Protein AF-A0A6A6LH40-F1 (afdb_monomer)

pLDDT: mean 76.64, std 19.54, range [28.3, 97.25]

Secondary structure (DSSP, 8-state):
--GGGS----HHHHHHHHHHHHHHS-------------------------PPPHHHHHHHHHHHHHH-GGGHHHHHHHHHHHHHGGGGTTHHHHHHHHHHHHHHHHTS--THHHHHHHHHHHHHHHHHHH-HHHHHHHHHTTHHHHHHHHHHHHHHHHTT-SS----HHHHHHHHHHHHHHPPPHHHHHHHHHHHHHHTT----------HHHHHHHHHHHS-GGGGS-HHHHHHHHHHHHHHHHTT--HHHHHHHHHHHHHHTTSHHHHHHHHHTTHHHHHHT--GGG--TTHHHHHHHHHHHHH--HHHHHHHHHHHHHHHHHHHHHHHHHHHHHTTS--

Foldseek 3Di:
DCPVVPDDPPVVVVVVVVVVVPVVVDDDDDDDDDDDDDDDDPPPPPCPVPPPPVVVLLVVLLVVLLVDVVCLVVSLVVLVVCCPPPVRPCLLVNLLSLVVVLVVLLVDDDPSSLSSLLSSLQSLLSSLQPDVVSLVSNVVSPLLVSLLVSLVVVLVVCVPDPDPDDRSSLLSSLSNVLSSQDQDPVVVVVVVVVVVVVVVVPDDDDDPPDVVVVVVVCVSVPGSLNSDDPVSLLSLLLSLLSVLQVQHAQSSLVSSLSSLLSSLLPVVSLVSNVVSVVLVSLVPHDPRNHDPCSVVSNVSSVCSNVDDPVVVVVVVVVVVVVVVVVVVVVVVVVVVVVVPDD

Nearest PDB structures (foldseek):
  7mwf-assembly1_A  TM=7.515E-01  e=6.504E-07  Homo sapiens
  7mop-assembly1_A  TM=7.354E-01  e=8.327E-06  Homo sapiens
  9cpc-assembly1_1A  TM=3.675E-01  e=2.990E-02  Sus scrofa
  7rro-assembly1_H9  TM=2.815E-01  e=8.748E-02  Bos taurus

InterPro domains:
  IPR003903 Ubiquitin interacting motif [PS50330] (12-31)

Solvent-accessible surface area (backbone atoms only — not comparable to full-atom values): 19748 Å² total; per-residue (Å²): 137,66,76,78,78,75,55,76,82,68,66,62,58,59,53,50,52,53,48,52,50,52,67,72,64,65,82,88,84,87,89,78,95,76,87,81,86,90,82,84,80,80,74,80,64,81,73,76,71,73,72,71,58,66,70,58,52,53,54,46,46,54,54,46,44,70,75,37,69,84,42,34,60,67,44,34,55,52,50,51,50,47,31,57,39,81,92,26,72,41,34,63,57,54,51,50,50,56,50,49,57,50,53,62,46,71,75,49,96,49,78,74,40,47,60,44,45,22,38,50,27,42,30,51,24,53,50,27,65,76,31,68,68,54,24,58,50,38,54,75,72,38,48,64,58,56,50,46,53,54,50,50,57,50,55,68,58,53,80,79,49,98,72,88,72,80,59,66,26,58,35,27,42,37,39,27,54,32,35,47,41,58,71,66,66,65,60,56,50,51,53,54,50,49,57,64,50,54,74,75,57,86,74,85,83,78,92,76,80,53,65,71,57,50,51,53,48,49,62,73,62,53,51,55,64,72,76,50,59,67,66,60,54,46,50,48,43,52,55,39,30,51,44,46,67,66,58,42,51,23,75,42,36,48,27,41,49,52,33,46,42,62,54,20,68,45,49,79,43,13,49,52,32,49,76,63,44,30,62,66,32,60,77,64,57,54,77,71,32,54,49,92,65,44,68,62,49,52,52,47,38,52,46,31,55,68,52,48,66,67,61,51,51,52,52,52,53,49,52,52,52,50,50,52,53,56,52,54,54,53,56,56,53,62,64,54,66,73,73,70,82,125

Mean predicted aligned error: 15.37 Å

Sequence (342 aa):
MEWLFSHPEETQEDDELARALAMSLGNSESDIKEEDANANGQQLEEEIAQLPPVDELLSTCIKLLQVKEPLAFPVHDLLLLICTQSDGQYRSSVISFILDQVKDRNLTSDGRNSTMLSALFHVFALILHEDELAREIALKNGLVKIVSDLLSRWDSALVDKEKRQVPKWVTTAFLAVDRLLQVDQKLNSEIVERLKRDDLSSQQTSINIDEDKQNRLQSALRSPTEQIEAEEQKRLIQIACHCIKNQLPSETMHAVLQLCSSLTRKHSIAVCFLEAEGVSSLLNLPTSSLFPGFDNIAATIIRHVLEDPQTLQQAMESEIKHSLVAAANRHSMEGSLHAISF

Radius of gyration: 30.62 Å; Cα contacts (8 Å, |Δi|>4): 246; chains: 1; bounding box: 72×80×94 Å

Structure (mmCIF, N/CA/C/O backbone):
data_AF-A0A6A6LH40-F1
#
_entry.id   AF-A0A6A6LH40-F1
#
loop_
_atom_site.group_PDB
_atom_site.id
_atom_site.type_symbol
_atom_site.label_atom_id
_atom_site.label_alt_id
_atom_site.label_comp_id
_atom_site.label_asym_id
_atom_site.label_entity_id
_atom_site.label_seq_id
_atom_site.pdbx_PDB_ins_code
_atom_site.Cartn_x
_atom_site.Cartn_y
_atom_site.Cartn_z
_atom_site.occupancy
_atom_site.B_iso_or_equiv
_atom_site.auth_seq_id
_atom_site.auth_comp_id
_atom_site.auth_asym_id
_atom_site.auth_atom_id
_atom_site.pdbx_PDB_model_num
ATOM 1 N N . MET A 1 1 ? -8.801 57.539 1.715 1.00 50.66 1 MET A N 1
ATOM 2 C CA . MET A 1 1 ? -8.086 58.038 2.912 1.00 50.66 1 MET A CA 1
ATOM 3 C C . MET A 1 1 ? -9.033 58.607 3.981 1.00 50.66 1 MET A C 1
ATOM 5 O O . MET A 1 1 ? -8.548 59.208 4.922 1.00 50.66 1 MET A O 1
ATOM 9 N N . GLU A 1 2 ? -10.353 58.385 3.904 1.00 47.78 2 GLU A N 1
ATOM 10 C CA . GLU A 1 2 ? -11.327 58.973 4.854 1.00 47.78 2 GLU A CA 1
ATOM 11 C C . GLU A 1 2 ? -11.905 57.963 5.867 1.00 47.78 2 GLU A C 1
ATOM 13 O O . GLU A 1 2 ? -12.512 58.356 6.858 1.00 47.78 2 GLU A O 1
ATOM 18 N N . TRP A 1 3 ? -11.672 56.657 5.679 1.00 58.44 3 TRP A N 1
ATOM 19 C CA . TRP A 1 3 ? -12.177 55.622 6.596 1.00 58.44 3 TRP A CA 1
ATOM 20 C C . TRP A 1 3 ? -11.450 55.620 7.954 1.00 58.44 3 TRP A C 1
ATOM 22 O O . TRP A 1 3 ? -12.066 55.380 8.987 1.00 58.44 3 TRP A O 1
ATOM 32 N N . LEU A 1 4 ? -10.162 55.989 7.958 1.00 47.28 4 LEU A N 1
ATOM 33 C CA . LEU A 1 4 ? -9.306 56.026 9.152 1.00 47.28 4 LEU A CA 1
ATOM 34 C C . LEU A 1 4 ? -9.594 57.208 10.098 1.00 47.28 4 LEU A C 1
ATOM 36 O O . LEU A 1 4 ? -9.094 57.223 11.213 1.00 47.28 4 LEU A O 1
ATOM 40 N N . PHE A 1 5 ? -10.370 58.206 9.659 1.00 50.28 5 PHE A N 1
ATOM 41 C CA . PHE A 1 5 ? -10.706 59.393 10.461 1.00 50.28 5 PHE A CA 1
ATOM 42 C C . PHE A 1 5 ? -12.111 59.333 11.077 1.00 50.28 5 PHE A C 1
ATOM 44 O O . PHE A 1 5 ? -12.495 60.246 11.802 1.00 50.28 5 PHE A O 1
ATOM 51 N N . SER A 1 6 ? -12.879 58.277 10.785 1.00 52.22 6 SER A N 1
ATOM 52 C CA . SER A 1 6 ? -14.276 58.139 11.227 1.00 52.22 6 SER A CA 1
ATOM 53 C C . SER A 1 6 ? -14.462 57.161 12.394 1.00 52.22 6 SER A C 1
ATOM 55 O O . SER A 1 6 ? -15.560 57.080 12.930 1.00 52.22 6 SER A O 1
ATOM 57 N N . HIS A 1 7 ? -13.409 56.439 12.789 1.00 49.09 7 HIS A N 1
ATOM 58 C CA . HIS A 1 7 ? -13.411 55.500 13.913 1.00 49.09 7 HIS A CA 1
ATOM 59 C C . HIS A 1 7 ? -12.192 55.810 14.793 1.00 49.09 7 HIS A C 1
ATOM 61 O O . HIS A 1 7 ? -11.114 55.278 14.525 1.00 49.09 7 HIS A O 1
ATOM 67 N N . PRO A 1 8 ? -12.289 56.724 15.777 1.00 52.47 8 PRO A N 1
ATOM 68 C CA . PRO A 1 8 ? -11.306 56.729 16.854 1.00 52.47 8 PRO A CA 1
ATOM 69 C C . PRO A 1 8 ? -11.323 55.329 17.483 1.00 52.47 8 PRO A C 1
ATOM 71 O O . PRO A 1 8 ? -12.407 54.826 17.764 1.00 52.47 8 PRO A O 1
ATOM 74 N N . GLU A 1 9 ? -10.156 54.692 17.623 1.00 51.72 9 GLU A N 1
ATOM 75 C CA . GLU A 1 9 ? -10.005 53.412 18.329 1.00 51.72 9 GLU A CA 1
ATOM 76 C C . GLU A 1 9 ? -10.819 53.460 19.627 1.00 51.72 9 GLU A C 1
ATOM 78 O O . GLU A 1 9 ? -10.553 54.280 20.509 1.00 51.72 9 GLU A O 1
ATOM 83 N N . GLU A 1 10 ? -11.864 52.635 19.706 1.00 53.38 10 GLU A N 1
ATOM 84 C CA . GLU A 1 10 ? -12.708 52.506 20.886 1.00 53.38 10 GLU A CA 1
ATOM 85 C C . GLU A 1 10 ? -11.892 51.815 21.984 1.00 53.38 10 GLU A C 1
ATOM 87 O O . GLU A 1 10 ? -11.965 50.610 22.190 1.00 53.38 10 GLU A O 1
ATOM 92 N N . THR A 1 11 ? -11.132 52.604 22.746 1.00 54.28 11 THR A N 1
ATOM 93 C CA . THR A 1 11 ? -10.396 52.178 23.954 1.00 54.28 11 THR A CA 1
ATOM 94 C C . THR A 1 11 ? -11.298 51.577 25.041 1.00 54.28 11 THR A C 1
ATOM 96 O O . THR A 1 11 ? -10.820 51.121 26.074 1.00 54.28 11 THR A O 1
ATOM 99 N N . GLN A 1 12 ? -12.616 51.615 24.841 1.00 55.75 12 GLN A N 1
ATOM 100 C CA . GLN A 1 12 ? -13.619 51.114 25.767 1.00 55.75 12 GLN A CA 1
ATOM 101 C C . GLN A 1 12 ? -13.731 49.580 25.739 1.00 55.75 12 GLN A C 1
ATOM 103 O O . GLN A 1 12 ? -14.021 48.990 26.778 1.00 55.75 12 GLN A O 1
ATOM 108 N N . GLU A 1 13 ? -13.448 48.933 24.600 1.00 59.69 13 GLU A N 1
ATOM 109 C CA . GLU A 1 13 ? -13.498 47.466 24.486 1.00 59.69 13 GLU A CA 1
ATOM 110 C C . GLU A 1 13 ? -12.331 46.799 25.231 1.00 59.69 13 GLU A C 1
ATOM 112 O O . GLU A 1 13 ? -12.528 45.817 25.948 1.00 59.69 13 GLU A O 1
ATOM 117 N N . ASP A 1 14 ? -11.132 47.382 25.151 1.00 61.44 14 ASP A N 1
ATOM 118 C CA . ASP A 1 14 ? -9.945 46.884 25.857 1.00 61.44 14 ASP A CA 1
ATOM 119 C C . ASP A 1 14 ? -10.070 47.040 27.381 1.00 61.44 14 ASP A C 1
ATOM 121 O O . ASP A 1 14 ? -9.650 46.161 28.137 1.00 61.44 14 ASP A O 1
ATOM 125 N N . ASP A 1 15 ? -10.710 48.116 27.846 1.00 68.94 15 ASP A N 1
ATOM 126 C CA . ASP A 1 15 ? -10.999 48.332 29.266 1.00 68.94 15 ASP A CA 1
ATOM 127 C C . ASP A 1 15 ? -12.049 47.344 29.800 1.00 68.94 15 ASP A C 1
ATOM 129 O O . ASP A 1 15 ? -11.977 46.921 30.959 1.00 68.94 15 ASP A O 1
ATOM 133 N N . GLU A 1 16 ? -13.025 46.947 28.978 1.00 69.19 16 GLU A N 1
ATOM 134 C CA . GLU A 1 16 ? -13.980 45.889 29.323 1.00 69.19 16 GLU A CA 1
ATOM 135 C C . GLU A 1 16 ? -13.321 44.510 29.329 1.00 69.19 16 GLU A C 1
ATOM 137 O O . GLU A 1 16 ? -13.567 43.728 30.252 1.00 69.19 16 GLU A O 1
ATOM 142 N N . LEU A 1 17 ? -12.420 44.236 28.382 1.00 73.12 17 LEU A N 1
ATOM 143 C CA . LEU A 1 17 ? -11.654 42.993 28.331 1.00 73.12 17 LEU A CA 1
ATOM 144 C C . LEU A 1 17 ? -10.713 42.865 29.539 1.00 73.12 17 LEU A C 1
ATOM 146 O O . LEU A 1 17 ? -10.667 41.821 30.193 1.00 73.12 17 LEU A O 1
ATOM 150 N N . ALA A 1 18 ? -10.015 43.946 29.895 1.00 74.44 18 ALA A N 1
ATOM 151 C CA . ALA A 1 18 ? -9.149 44.004 31.069 1.00 74.44 18 ALA A CA 1
ATOM 152 C C . ALA A 1 18 ? -9.946 43.847 32.373 1.00 74.44 18 ALA A C 1
ATOM 154 O O . ALA A 1 18 ? -9.503 43.163 33.299 1.00 74.44 18 ALA A O 1
ATOM 155 N N . ARG A 1 19 ? -11.153 44.424 32.443 1.00 73.75 19 ARG A N 1
ATOM 156 C CA . ARG A 1 19 ? -12.045 44.300 33.603 1.00 73.75 19 ARG A CA 1
ATOM 157 C C . ARG A 1 19 ? -12.634 42.889 33.717 1.00 73.75 19 ARG A C 1
ATOM 159 O O . ARG A 1 19 ? -12.692 42.361 34.825 1.00 73.75 19 ARG A O 1
ATOM 166 N N . ALA A 1 20 ? -12.981 42.244 32.602 1.00 73.19 20 ALA A N 1
ATOM 167 C CA . ALA A 1 20 ? -13.422 40.848 32.569 1.00 73.19 20 ALA A CA 1
ATOM 168 C C . ALA A 1 20 ? -12.303 39.878 32.994 1.00 73.19 20 ALA A C 1
ATOM 170 O O . ALA A 1 20 ? -12.541 38.978 33.800 1.00 73.19 20 ALA A O 1
ATOM 171 N N . LEU A 1 21 ? -11.068 40.105 32.532 1.00 70.25 21 LEU A N 1
ATOM 172 C CA . LEU A 1 21 ? -9.896 39.329 32.947 1.00 70.25 21 LEU A CA 1
ATOM 173 C C . LEU A 1 21 ? -9.582 39.517 34.436 1.00 70.25 21 LEU A C 1
ATOM 175 O O . LEU A 1 21 ? -9.333 38.537 35.134 1.00 70.25 21 LEU A O 1
ATOM 179 N N . ALA A 1 22 ? -9.664 40.747 34.951 1.00 73.00 22 ALA A N 1
ATOM 180 C CA . ALA A 1 22 ? -9.461 41.027 36.373 1.00 73.00 22 ALA A CA 1
ATOM 181 C C . ALA A 1 22 ? -10.545 40.393 37.265 1.00 73.00 22 ALA A C 1
ATOM 183 O O . ALA A 1 22 ? -10.235 39.900 38.348 1.00 73.00 22 ALA A O 1
ATOM 184 N N . MET A 1 23 ? -11.804 40.357 36.809 1.00 69.00 23 MET A N 1
ATOM 185 C CA . MET A 1 23 ? -12.893 39.664 37.512 1.00 69.00 23 MET A CA 1
ATOM 186 C C . MET A 1 23 ? -12.741 38.137 37.469 1.00 69.00 23 MET A C 1
ATOM 188 O O . MET A 1 23 ? -13.121 37.470 38.428 1.00 69.00 23 MET A O 1
ATOM 192 N N . SER A 1 24 ? -12.159 37.587 36.398 1.00 66.06 24 SER A N 1
ATOM 193 C CA . SER A 1 24 ? -11.889 36.150 36.268 1.00 66.06 24 SER A CA 1
ATOM 194 C C . SER A 1 24 ? -10.666 35.681 37.065 1.00 66.06 24 SER A C 1
ATOM 196 O O . SER A 1 24 ? -10.602 34.509 37.422 1.00 66.06 24 SER A O 1
ATOM 198 N N . LEU A 1 25 ? -9.698 36.564 37.335 1.00 56.34 25 LEU A N 1
ATOM 199 C CA . LEU A 1 25 ? -8.426 36.236 38.001 1.00 56.34 25 LEU A CA 1
ATOM 200 C C . LEU A 1 25 ? -8.393 36.553 39.506 1.00 56.34 25 LEU A C 1
ATOM 202 O O . LEU A 1 25 ? -7.334 36.447 40.113 1.00 56.34 25 LEU A O 1
ATOM 206 N N . GLY A 1 26 ? -9.538 36.924 40.095 1.00 47.41 26 GLY A N 1
ATOM 207 C CA . GLY A 1 26 ? -9.826 36.948 41.536 1.00 47.41 26 GLY A CA 1
ATOM 208 C C . GLY A 1 26 ? -8.624 36.996 42.486 1.00 47.41 26 GLY A C 1
ATOM 209 O O . GLY A 1 26 ? -8.229 35.973 43.037 1.00 47.41 26 GLY A O 1
ATOM 210 N N . ASN A 1 27 ? -8.089 38.191 42.746 1.00 40.69 27 ASN A N 1
ATOM 211 C CA . ASN A 1 27 ? -7.105 38.392 43.808 1.00 40.69 27 ASN A CA 1
ATOM 212 C C . ASN A 1 27 ? -7.843 38.692 45.125 1.00 40.69 27 ASN A C 1
ATOM 214 O O . ASN A 1 27 ? -8.411 39.770 45.299 1.00 40.69 27 ASN A O 1
ATOM 218 N N . SER A 1 28 ? -7.866 37.724 46.040 1.00 54.72 28 SER A N 1
ATOM 219 C CA . SER A 1 28 ? -8.386 37.873 47.400 1.00 54.72 28 SER A CA 1
ATOM 220 C C . SER A 1 28 ? -7.261 38.230 48.378 1.00 54.72 28 SER A C 1
ATOM 222 O O . SER A 1 28 ? -6.483 37.360 48.750 1.00 54.72 28 SER A O 1
ATOM 224 N N . GLU A 1 29 ? -7.206 39.484 48.816 1.00 36.41 29 GLU A N 1
ATOM 225 C CA . GLU A 1 29 ? -6.497 39.978 50.014 1.00 36.41 29 GLU A CA 1
ATOM 226 C C . GLU A 1 29 ? -7.029 41.403 50.251 1.00 36.41 29 GLU A C 1
ATOM 228 O O . GLU A 1 29 ? -7.075 42.180 49.304 1.00 36.41 29 GLU A O 1
ATOM 233 N N . SER A 1 30 ? -7.484 41.895 51.401 1.00 35.50 30 SER A N 1
ATOM 234 C CA . SER A 1 30 ? -7.743 41.458 52.781 1.00 35.50 30 SER A CA 1
ATOM 235 C C . SER A 1 30 ? -8.617 42.596 53.360 1.00 35.50 30 SER A C 1
ATOM 237 O O . SER A 1 30 ? -8.409 43.753 53.009 1.00 35.50 30 SER A O 1
ATOM 239 N N . ASP A 1 31 ? -9.691 42.360 54.106 1.00 31.77 31 ASP A N 1
ATOM 240 C CA . ASP A 1 31 ? -9.710 42.501 55.566 1.00 31.77 31 ASP A CA 1
ATOM 241 C C . ASP A 1 31 ? -11.163 42.319 56.025 1.00 31.77 31 ASP A C 1
ATOM 243 O O . ASP A 1 31 ? -12.053 42.954 55.468 1.00 31.77 31 ASP A O 1
ATOM 247 N N . ILE A 1 32 ? -11.386 41.483 57.039 1.00 31.97 32 ILE A N 1
ATOM 248 C CA . ILE A 1 32 ? -12.226 41.736 58.224 1.00 31.97 32 ILE A CA 1
ATOM 249 C C . ILE A 1 32 ? -12.086 40.493 59.113 1.00 31.97 32 ILE A C 1
ATOM 251 O O . ILE A 1 32 ? -12.437 39.376 58.736 1.00 31.97 32 ILE A O 1
ATOM 255 N N . LYS A 1 33 ? -11.54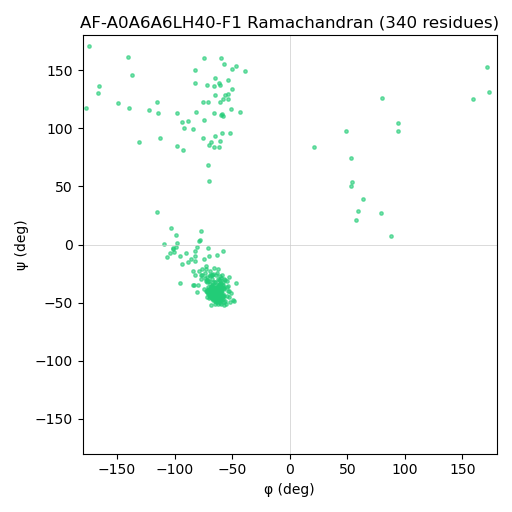4 40.702 60.314 1.00 38.81 33 LYS A N 1
ATOM 256 C CA . LYS A 1 33 ? -11.736 39.794 61.445 1.00 38.81 33 LYS A CA 1
ATOM 257 C C . LYS A 1 33 ? -13.232 39.721 61.753 1.00 38.81 33 LYS A C 1
ATOM 259 O O . LYS A 1 33 ? -13.811 40.758 62.051 1.00 38.81 33 LYS A O 1
ATOM 264 N N . GLU A 1 34 ? -13.816 38.532 61.728 1.00 30.81 34 GLU A N 1
ATOM 265 C CA . GLU A 1 34 ? -14.406 37.847 62.892 1.00 30.81 34 GLU A CA 1
ATOM 266 C C . GLU A 1 34 ? -15.180 36.594 62.442 1.00 30.81 34 GLU A C 1
ATOM 268 O O . GLU A 1 34 ? -15.613 36.478 61.299 1.00 30.81 34 GLU A O 1
ATOM 273 N N . GLU A 1 35 ? -15.240 35.639 63.367 1.00 30.81 35 GLU A N 1
ATOM 274 C CA . GLU A 1 35 ? -15.894 34.322 63.359 1.00 30.81 35 GLU A CA 1
ATOM 275 C C . GLU A 1 35 ? -17.347 34.401 62.820 1.00 30.81 35 GLU A C 1
ATOM 277 O O . GLU A 1 35 ? -17.992 35.437 62.902 1.00 30.81 35 GLU A O 1
ATOM 282 N N . ASP A 1 36 ? -17.980 33.387 62.237 1.00 28.30 36 ASP A N 1
ATOM 283 C CA . ASP A 1 36 ? -18.105 32.005 62.682 1.00 28.30 36 ASP A CA 1
ATOM 284 C C . ASP A 1 36 ? -18.820 31.178 61.580 1.00 28.30 36 ASP A C 1
ATOM 286 O O . ASP A 1 36 ? -19.336 31.697 60.591 1.00 28.30 36 ASP A O 1
ATOM 290 N N . ALA A 1 37 ? -18.827 29.869 61.782 1.00 38.91 37 ALA A N 1
ATOM 291 C CA . ALA A 1 37 ? -19.176 28.759 60.906 1.00 38.91 37 ALA A CA 1
ATOM 292 C C . ALA A 1 37 ? -20.376 28.847 59.917 1.00 38.91 37 ALA A C 1
ATOM 294 O O . ALA A 1 37 ? -21.481 29.278 60.239 1.00 38.91 37 ALA A O 1
ATOM 295 N N . ASN A 1 38 ? -20.174 28.109 58.810 1.00 34.84 38 ASN A N 1
ATOM 296 C CA . ASN A 1 38 ? -21.141 27.233 58.121 1.00 34.84 38 ASN A CA 1
ATOM 297 C C . ASN A 1 38 ? -21.962 27.817 56.945 1.00 34.84 38 ASN A C 1
ATOM 299 O O . ASN A 1 38 ? -23.033 28.379 57.148 1.00 34.84 38 ASN A O 1
ATOM 303 N N . ALA A 1 39 ? -21.514 27.559 55.705 1.00 36.41 39 ALA A N 1
ATOM 304 C CA . ALA A 1 39 ? -22.266 26.839 54.656 1.00 36.41 39 ALA A CA 1
ATOM 305 C C . ALA A 1 39 ? -21.738 27.146 53.235 1.00 36.41 39 ALA A C 1
ATOM 307 O O . ALA A 1 39 ? -21.731 28.287 52.792 1.00 36.41 39 ALA A O 1
ATOM 308 N N . ASN A 1 40 ? -21.397 26.076 52.508 1.00 39.44 40 ASN A N 1
ATOM 309 C CA . ASN A 1 40 ? -21.371 25.959 51.043 1.00 39.44 40 ASN A CA 1
ATOM 310 C C . ASN A 1 40 ? -20.571 27.000 50.238 1.00 39.44 40 ASN A C 1
ATOM 312 O O . ASN A 1 40 ? -21.133 27.784 49.477 1.00 39.44 40 ASN A O 1
ATOM 316 N N . GLY A 1 41 ? -19.244 26.884 50.279 1.00 31.95 41 GLY A N 1
ATOM 317 C CA . GLY A 1 41 ? -18.410 27.276 49.145 1.00 31.95 41 GLY A CA 1
ATOM 318 C C . GLY A 1 41 ? -18.357 26.121 48.148 1.00 31.95 41 GLY A C 1
ATOM 319 O O . GLY A 1 41 ? -17.612 25.170 48.358 1.00 31.95 41 GLY A O 1
ATOM 320 N N . GLN A 1 42 ? -19.163 26.172 47.087 1.00 37.59 42 GLN A N 1
ATOM 321 C CA . GLN A 1 42 ? -18.899 25.374 45.891 1.00 37.59 42 GLN A CA 1
ATOM 322 C C . GLN A 1 42 ? -17.586 25.893 45.297 1.00 37.59 42 GLN A C 1
ATOM 324 O O . GLN A 1 42 ? -17.574 26.883 44.568 1.00 37.59 42 GLN A O 1
ATOM 329 N N . GLN A 1 43 ? -16.472 25.261 45.670 1.00 36.50 43 GLN A N 1
ATOM 330 C CA . GLN A 1 43 ? -15.249 25.323 44.888 1.00 36.50 43 GLN A CA 1
ATOM 331 C C . GLN A 1 43 ? -15.605 24.786 43.507 1.00 36.50 43 GLN A C 1
ATOM 333 O O . GLN A 1 43 ? -15.916 23.608 43.348 1.00 36.50 43 GLN A O 1
ATOM 338 N N . LEU A 1 44 ? -15.616 25.679 42.522 1.00 40.91 44 LEU A N 1
ATOM 339 C CA . LEU A 1 44 ? -15.467 25.295 41.133 1.00 40.91 44 LEU A CA 1
ATOM 340 C C . LEU A 1 44 ? -14.039 24.746 41.034 1.00 40.91 44 LEU A C 1
ATOM 342 O O . LEU A 1 44 ? -13.093 25.488 40.782 1.00 40.91 44 LEU A O 1
ATOM 346 N N . GLU A 1 45 ? -13.871 23.467 41.375 1.00 41.84 45 GLU A N 1
ATOM 347 C CA . GLU A 1 45 ? -12.736 22.699 40.894 1.00 41.84 45 GLU A CA 1
ATOM 348 C C . GLU A 1 45 ? -12.740 22.922 39.381 1.00 41.84 45 GLU A C 1
ATOM 350 O O . GLU A 1 45 ? -13.708 22.578 38.698 1.00 41.84 45 GLU A O 1
ATOM 355 N N . GLU A 1 46 ? -11.690 23.549 38.847 1.00 42.41 46 GLU A N 1
ATOM 356 C CA . GLU A 1 46 ? -11.245 23.176 37.515 1.00 42.41 46 GLU A CA 1
ATOM 357 C C . GLU A 1 46 ? -11.086 21.663 37.593 1.00 42.41 46 GLU A C 1
ATOM 359 O O . GLU A 1 46 ? -10.115 21.150 38.149 1.00 42.41 46 GLU A O 1
ATOM 364 N N . GLU A 1 47 ? -12.127 20.955 37.162 1.00 37.94 47 GLU A N 1
ATOM 365 C CA . GLU A 1 47 ? -12.111 19.526 36.968 1.00 37.94 47 GLU A CA 1
ATOM 366 C C . GLU A 1 47 ? -11.029 19.329 35.911 1.00 37.94 47 GLU A C 1
ATOM 368 O O . GLU A 1 47 ? -11.272 19.419 34.707 1.00 37.94 47 GLU A O 1
ATOM 373 N N . ILE A 1 48 ? -9.783 19.158 36.369 1.00 42.28 48 ILE A N 1
ATOM 374 C CA . ILE A 1 48 ? -8.712 18.564 35.590 1.00 42.28 48 ILE A CA 1
ATOM 375 C C . ILE A 1 48 ? -9.253 17.171 35.324 1.00 42.28 48 ILE A C 1
ATOM 377 O O . ILE A 1 48 ? -9.021 16.245 36.101 1.00 42.28 48 ILE A O 1
ATOM 381 N N . ALA A 1 49 ? -10.077 17.058 34.285 1.00 49.22 49 ALA A N 1
ATOM 382 C CA . ALA A 1 49 ? -10.607 15.811 33.806 1.00 49.22 49 ALA A CA 1
ATOM 383 C C . ALA A 1 49 ? -9.372 14.996 33.447 1.00 49.22 49 ALA A C 1
ATOM 385 O O . ALA A 1 49 ? -8.749 15.200 32.402 1.00 49.22 49 ALA A O 1
ATOM 386 N N . GLN A 1 50 ? -8.939 14.149 34.381 1.00 54.75 50 GLN A N 1
ATOM 387 C CA . GLN A 1 50 ? -7.871 13.209 34.132 1.00 54.75 50 GLN A CA 1
ATOM 388 C C . GLN A 1 50 ? -8.372 12.369 32.972 1.00 54.75 50 GLN A C 1
ATOM 390 O O . GLN A 1 50 ? -9.379 11.668 33.090 1.00 54.75 50 GLN A O 1
ATOM 395 N N . LEU A 1 51 ? -7.718 12.530 31.820 1.00 60.00 51 LEU A N 1
ATOM 396 C CA . LEU A 1 51 ? -8.019 11.724 30.653 1.00 60.00 51 LEU A CA 1
ATOM 397 C C . LEU A 1 51 ? -8.015 10.256 31.098 1.00 60.00 51 LEU A C 1
ATOM 399 O O . LEU A 1 51 ? -7.100 9.858 31.831 1.00 60.00 51 LEU A O 1
ATOM 403 N N . PRO A 1 52 ? -9.025 9.465 30.690 1.00 76.69 52 PRO A N 1
ATOM 404 C CA . PRO A 1 52 ? -9.045 8.043 30.979 1.00 76.69 52 PRO A CA 1
ATOM 405 C C . PRO A 1 52 ? -7.705 7.413 30.587 1.00 76.69 52 PRO A C 1
ATOM 407 O O . PRO A 1 52 ? -7.052 7.899 29.653 1.00 76.69 52 PRO A O 1
ATOM 410 N N . PRO A 1 53 ? -7.280 6.335 31.264 1.00 85.12 53 PRO A N 1
ATOM 411 C CA . PRO A 1 53 ? -6.035 5.670 30.917 1.00 85.12 53 PRO A CA 1
ATOM 412 C C . PRO A 1 53 ? -6.041 5.303 29.429 1.00 85.12 53 PRO A C 1
ATOM 414 O O . PRO A 1 53 ? -7.067 4.910 28.868 1.00 85.12 53 PRO A O 1
ATOM 417 N N . VAL A 1 54 ? -4.883 5.442 28.781 1.00 84.88 54 VAL A N 1
ATOM 418 C CA . VAL A 1 54 ? -4.755 5.300 27.321 1.00 84.88 54 VAL A CA 1
ATOM 419 C C . VAL A 1 54 ? -5.312 3.961 26.832 1.00 84.88 54 VAL A C 1
ATOM 421 O O . VAL A 1 54 ? -5.986 3.919 25.807 1.00 84.88 54 VAL A O 1
ATOM 424 N N . ASP A 1 55 ? -5.139 2.887 27.600 1.00 85.06 55 ASP A N 1
ATOM 425 C CA . ASP A 1 55 ? -5.670 1.561 27.268 1.00 85.06 55 ASP A CA 1
ATOM 426 C C . ASP A 1 55 ? -7.209 1.529 27.193 1.00 85.06 55 ASP A C 1
ATOM 428 O O . ASP A 1 55 ? -7.787 0.871 26.322 1.00 85.06 55 ASP A O 1
ATOM 432 N N . GLU A 1 56 ? -7.900 2.280 28.056 1.00 88.44 56 GLU A N 1
ATOM 433 C CA . GLU A 1 56 ? -9.360 2.399 28.015 1.00 88.44 56 GLU A CA 1
ATOM 434 C C . GLU A 1 56 ? -9.820 3.203 26.798 1.00 88.44 56 GLU A C 1
ATOM 436 O O . GLU A 1 56 ? -10.777 2.795 26.126 1.00 88.44 56 GLU A O 1
ATOM 441 N N . LEU A 1 57 ? -9.113 4.287 26.461 1.00 89.69 57 LEU A N 1
ATOM 442 C CA . LEU A 1 57 ? -9.369 5.076 25.252 1.00 89.69 57 LEU A CA 1
ATOM 443 C C . LEU A 1 57 ? -9.189 4.221 23.994 1.00 89.69 57 LEU A C 1
ATOM 445 O O . LEU A 1 57 ? -10.086 4.160 23.152 1.00 89.69 57 LEU A O 1
ATOM 449 N N . LEU A 1 58 ? -8.087 3.474 23.914 1.00 89.75 58 LEU A N 1
ATOM 450 C CA . LEU A 1 58 ? -7.801 2.540 22.828 1.00 89.75 58 LEU A CA 1
ATOM 451 C C . LEU A 1 58 ? -8.888 1.466 22.699 1.00 89.75 58 LEU A C 1
ATOM 453 O O . LEU A 1 58 ? -9.401 1.216 21.603 1.00 89.75 58 LEU A O 1
ATOM 457 N N . SER A 1 59 ? -9.318 0.878 23.818 1.00 89.38 59 SER A N 1
ATOM 458 C CA . SER A 1 59 ? -10.415 -0.095 23.822 1.00 89.38 59 SER A CA 1
ATOM 459 C C . SER A 1 59 ? -11.736 0.513 23.329 1.00 89.38 59 SER A C 1
ATOM 461 O O . SER A 1 59 ? -12.515 -0.146 22.632 1.00 89.38 59 SER A O 1
ATOM 463 N N . THR A 1 60 ? -11.979 1.785 23.650 1.00 88.94 60 THR A N 1
ATOM 464 C CA . THR A 1 60 ? -13.178 2.524 23.250 1.00 88.94 60 THR A CA 1
ATOM 465 C C . THR A 1 60 ? -13.157 2.821 21.756 1.00 88.94 60 THR A C 1
ATOM 467 O O . THR A 1 60 ? -14.158 2.567 21.087 1.00 88.94 60 THR A O 1
ATOM 470 N N . CYS A 1 61 ? -12.013 3.226 21.196 1.00 89.25 61 CYS A N 1
ATOM 471 C CA . CYS A 1 61 ? -11.825 3.392 19.752 1.00 89.25 61 CYS A CA 1
ATOM 472 C C . CYS A 1 61 ? -12.221 2.128 18.976 1.00 89.25 61 CYS A C 1
ATOM 474 O O . CYS A 1 61 ? -12.970 2.195 18.004 1.00 89.25 61 CYS A O 1
ATOM 476 N N . ILE A 1 62 ? -11.801 0.951 19.445 1.00 87.94 62 ILE A N 1
ATOM 477 C CA . ILE A 1 62 ? -12.150 -0.329 18.809 1.00 87.94 62 ILE A CA 1
ATOM 478 C C . ILE A 1 62 ? -13.647 -0.612 18.885 1.00 87.94 62 ILE A C 1
ATOM 480 O O . ILE A 1 62 ? -14.241 -1.031 17.891 1.00 87.94 62 ILE A O 1
ATOM 484 N N . LYS A 1 63 ? -14.277 -0.369 20.039 1.00 87.69 63 LYS A N 1
ATOM 485 C CA . LYS A 1 63 ? -15.732 -0.514 20.188 1.00 87.69 63 LYS A CA 1
ATOM 486 C C . LYS A 1 63 ? -16.479 0.436 19.247 1.00 87.69 63 LYS A C 1
ATOM 488 O O . LYS A 1 63 ? -17.458 0.025 18.635 1.00 87.69 63 LYS A O 1
ATOM 493 N N . LEU A 1 64 ? -16.001 1.667 19.070 1.00 87.62 64 LEU A N 1
ATOM 494 C CA . LEU A 1 64 ? -16.601 2.641 18.154 1.00 87.62 64 LEU A CA 1
ATOM 495 C C . LEU A 1 64 ? -16.511 2.186 16.692 1.00 87.62 64 LEU A C 1
ATOM 497 O O . LEU A 1 64 ? -17.525 2.197 15.991 1.00 87.62 64 LEU A O 1
ATOM 501 N N . LEU A 1 65 ? -15.345 1.698 16.255 1.00 85.62 65 LEU A N 1
ATOM 502 C CA . LEU A 1 65 ? -15.165 1.158 14.900 1.00 85.62 65 LEU A CA 1
ATOM 503 C C . LEU A 1 65 ? -16.072 -0.055 14.622 1.00 85.62 65 LEU A C 1
ATOM 505 O O . LEU A 1 65 ? -16.508 -0.247 13.488 1.00 85.62 65 LEU A O 1
ATOM 509 N N . GLN A 1 66 ? -16.410 -0.848 15.647 1.00 80.81 66 GLN A N 1
ATOM 510 C CA . GLN A 1 66 ? -17.360 -1.961 15.518 1.00 80.81 66 GLN A CA 1
ATOM 511 C C . GLN A 1 66 ? -18.811 -1.498 15.340 1.00 80.81 66 GLN A C 1
ATOM 513 O O . GLN A 1 66 ? -19.604 -2.201 14.714 1.00 80.81 66 GLN A O 1
ATOM 518 N N . VAL A 1 67 ? -19.174 -0.343 15.904 1.00 80.44 67 VAL A N 1
ATOM 519 C CA . VAL A 1 67 ? -20.552 0.168 15.884 1.00 80.44 67 VAL A CA 1
ATOM 520 C C . VAL A 1 67 ? -20.869 0.843 14.548 1.00 80.44 67 VAL A C 1
ATOM 522 O O . VAL A 1 67 ? -21.967 0.649 14.023 1.00 80.44 67 VAL A O 1
ATOM 525 N N . LYS A 1 68 ? -19.935 1.621 13.978 1.00 75.44 68 LYS A N 1
ATOM 526 C CA . LYS A 1 68 ? -20.138 2.351 12.712 1.00 75.44 68 LYS A CA 1
ATOM 527 C C . LYS A 1 68 ? -18.837 2.512 11.909 1.00 75.44 68 LYS A C 1
ATOM 529 O O . LYS A 1 68 ? -17.922 3.198 12.347 1.00 75.44 68 LYS A O 1
ATOM 534 N N . GLU A 1 69 ? -18.832 2.004 10.670 1.00 66.88 69 GLU A N 1
ATOM 535 C CA . GLU A 1 69 ? -17.755 2.189 9.671 1.00 66.88 69 GLU A CA 1
ATOM 536 C C . GLU A 1 69 ? -17.323 3.664 9.449 1.00 66.88 69 GLU A C 1
ATOM 538 O O . GLU A 1 69 ? -16.119 3.909 9.407 1.00 66.88 69 GLU A O 1
ATOM 543 N N . PRO A 1 70 ? -18.220 4.679 9.375 1.00 76.31 70 PRO A N 1
ATOM 544 C CA . PRO A 1 70 ? -17.807 6.072 9.141 1.00 76.31 70 PRO A CA 1
ATOM 545 C C . PRO A 1 70 ? -17.090 6.746 10.323 1.00 76.31 70 PRO A C 1
ATOM 547 O O . PRO A 1 70 ? -16.662 7.889 10.192 1.00 76.31 70 PRO A O 1
ATOM 550 N N . LEU A 1 71 ? -16.941 6.075 11.471 1.00 83.62 71 LEU A N 1
ATOM 551 C CA . LEU A 1 71 ? -16.214 6.627 12.621 1.00 83.62 71 LEU A CA 1
ATOM 552 C C . LEU A 1 71 ? -14.689 6.534 12.479 1.00 83.62 71 LEU A C 1
ATOM 554 O O . LEU A 1 71 ? -13.978 6.936 13.394 1.00 83.62 71 LEU A O 1
ATOM 558 N N . ALA A 1 72 ? -14.176 6.049 11.347 1.00 84.69 72 ALA A N 1
ATOM 559 C CA . ALA A 1 72 ? -12.742 5.931 11.128 1.00 84.69 72 ALA A CA 1
ATOM 560 C C . ALA A 1 72 ? -11.995 7.277 11.194 1.00 84.69 72 ALA A C 1
ATOM 562 O O . ALA A 1 72 ? -10.924 7.315 11.784 1.00 84.69 72 ALA A O 1
ATOM 563 N N . PHE A 1 73 ? -12.563 8.377 10.678 1.00 89.25 73 PHE A N 1
ATOM 564 C CA . PHE A 1 73 ? -11.934 9.706 10.770 1.00 89.25 73 PHE A CA 1
ATOM 565 C C . PHE A 1 73 ? -11.907 10.251 12.212 1.00 89.25 73 PHE A C 1
ATOM 567 O O . PHE A 1 73 ? -10.819 10.518 12.706 1.00 89.25 73 PHE A O 1
ATOM 574 N N . PRO A 1 74 ? -13.030 10.303 12.962 1.00 89.56 74 PRO A N 1
ATOM 575 C CA . PRO A 1 74 ? -12.980 10.701 14.372 1.00 89.56 74 PRO A CA 1
ATOM 576 C C . PRO A 1 74 ? -12.057 9.830 15.234 1.00 89.56 74 PRO A C 1
ATOM 578 O O . PRO A 1 74 ? -11.396 10.322 16.144 1.00 89.56 74 PRO A O 1
ATOM 581 N N . VAL A 1 75 ? -12.016 8.519 14.964 1.00 90.62 75 VAL A N 1
ATOM 582 C CA . VAL A 1 75 ? -11.122 7.598 15.677 1.00 90.62 75 VAL A CA 1
ATOM 583 C C . VAL A 1 75 ? -9.665 7.855 15.299 1.00 90.62 75 VAL A C 1
ATOM 585 O O . VAL A 1 75 ? -8.817 7.846 16.183 1.00 90.62 75 VAL A O 1
ATOM 588 N N . HIS A 1 76 ? -9.368 8.115 14.026 1.00 90.94 76 HIS A N 1
ATOM 589 C CA . HIS A 1 76 ? -8.044 8.547 13.588 1.00 90.94 76 HIS A CA 1
ATOM 590 C C . HIS A 1 76 ? -7.591 9.800 14.341 1.00 90.94 76 HIS A C 1
ATOM 592 O O . HIS A 1 76 ? -6.521 9.768 14.939 1.00 90.94 76 HIS A O 1
ATOM 598 N N . ASP A 1 77 ? -8.416 10.847 14.380 1.00 90.19 77 ASP A N 1
ATOM 599 C CA . ASP A 1 77 ? -8.047 12.130 14.988 1.00 90.19 77 ASP A CA 1
ATOM 600 C C . ASP A 1 77 ? -7.726 11.967 16.480 1.00 90.19 77 ASP A C 1
ATOM 602 O O . ASP A 1 77 ? -6.736 12.501 16.981 1.00 90.19 77 ASP A O 1
ATOM 606 N N . LEU A 1 78 ? -8.516 11.152 17.187 1.00 91.06 78 LEU A N 1
ATOM 607 C CA . LEU A 1 78 ? -8.262 10.821 18.588 1.00 91.06 78 LEU A CA 1
ATOM 608 C C . LEU A 1 78 ? -6.967 10.018 18.769 1.00 91.06 78 LEU A C 1
ATOM 610 O O . LEU A 1 78 ? -6.192 10.285 19.685 1.00 91.06 78 LEU A O 1
ATOM 614 N N . LEU A 1 79 ? -6.715 9.026 17.916 1.00 90.19 79 LEU A N 1
ATOM 615 C CA . LEU A 1 79 ? -5.504 8.209 18.001 1.00 90.19 79 LEU A CA 1
ATOM 616 C C . LEU A 1 79 ? -4.251 9.010 17.645 1.00 90.19 79 LEU A C 1
ATOM 618 O O . LEU A 1 79 ? -3.221 8.830 18.289 1.00 90.19 79 LEU A O 1
ATOM 622 N N . LEU A 1 80 ? -4.342 9.924 16.681 1.00 89.94 80 LEU A N 1
ATOM 623 C CA . LEU A 1 80 ? -3.266 10.843 16.332 1.00 89.94 80 LEU A CA 1
ATOM 624 C C . LEU A 1 80 ? -2.983 11.828 17.474 1.00 89.94 80 LEU A C 1
ATOM 626 O O . LEU A 1 80 ? -1.820 12.092 17.787 1.00 89.94 80 LEU A O 1
ATOM 630 N N . LEU A 1 81 ? -4.024 12.319 18.152 1.00 89.56 81 LEU A N 1
ATOM 631 C CA . LEU A 1 81 ? -3.875 13.127 19.362 1.00 89.56 81 LEU A CA 1
ATOM 632 C C . LEU A 1 81 ? -3.128 12.355 20.463 1.00 89.56 81 LEU A C 1
ATOM 634 O O . LEU A 1 81 ? -2.185 12.875 21.051 1.00 89.56 81 LEU A O 1
ATOM 638 N N . ILE A 1 82 ? -3.483 11.088 20.697 1.00 86.94 82 ILE A N 1
ATOM 639 C CA . ILE A 1 82 ? -2.779 10.226 21.663 1.00 86.94 82 ILE A CA 1
ATOM 640 C C . ILE A 1 82 ? -1.324 9.988 21.225 1.00 86.94 82 ILE A C 1
ATOM 642 O O . ILE A 1 82 ? -0.410 10.051 22.047 1.00 86.94 82 ILE A O 1
ATOM 646 N N . CYS A 1 83 ? -1.084 9.759 19.931 1.00 86.62 83 CYS A N 1
ATOM 647 C CA . CYS A 1 83 ? 0.256 9.612 19.360 1.00 86.62 83 CYS A CA 1
ATOM 648 C C . CYS A 1 83 ? 1.113 10.875 19.511 1.00 86.62 83 CYS A C 1
ATOM 650 O O . CYS A 1 83 ? 2.329 10.769 19.589 1.00 86.62 83 CYS A O 1
ATOM 652 N N . THR A 1 84 ? 0.525 12.068 19.539 1.00 86.69 84 THR A N 1
ATOM 653 C CA . THR A 1 84 ? 1.273 13.334 19.651 1.00 86.69 84 THR A CA 1
ATOM 654 C C . THR A 1 84 ? 1.425 13.817 21.092 1.00 86.69 84 THR A C 1
ATOM 656 O O . THR A 1 84 ? 2.307 14.627 21.380 1.00 86.69 84 THR A O 1
ATOM 659 N N . GLN A 1 85 ? 0.627 13.284 22.017 1.00 86.81 85 GLN A N 1
ATOM 660 C CA . GLN A 1 85 ? 0.676 13.618 23.435 1.00 86.81 85 GLN A CA 1
ATOM 661 C C . GLN A 1 85 ? 2.000 13.187 24.087 1.00 86.81 85 GLN A C 1
ATOM 663 O O . GLN A 1 85 ? 2.535 12.119 23.789 1.00 86.81 85 GLN A O 1
ATOM 668 N N . SER A 1 86 ? 2.508 13.998 25.023 1.00 78.38 86 SER A N 1
ATOM 669 C CA . SER A 1 86 ? 3.701 13.684 25.828 1.00 78.38 86 SER A CA 1
ATOM 670 C C . SER A 1 86 ? 4.920 13.299 24.977 1.00 78.38 86 SER A C 1
ATOM 672 O O . SER A 1 86 ? 5.512 12.242 25.180 1.00 78.38 86 SER A O 1
ATOM 674 N N . ASP A 1 87 ? 5.242 14.120 23.969 1.00 79.69 87 ASP A N 1
ATOM 675 C CA . ASP A 1 87 ? 6.319 13.870 22.988 1.00 79.69 87 ASP A CA 1
ATOM 676 C C . ASP A 1 87 ? 6.148 12.542 22.205 1.00 79.69 87 ASP A C 1
ATOM 678 O O . ASP A 1 87 ? 7.070 11.970 21.627 1.00 79.69 87 ASP A O 1
ATOM 682 N N . GLY A 1 88 ? 4.911 12.036 22.180 1.00 82.25 88 GLY A N 1
ATOM 683 C CA . GLY A 1 88 ? 4.474 10.759 21.622 1.00 82.25 88 GLY A CA 1
ATOM 684 C C . GLY A 1 88 ? 5.029 9.511 22.276 1.00 82.25 88 GLY A C 1
ATOM 685 O O . GLY A 1 88 ? 5.246 8.493 21.612 1.00 82.25 88 GLY A O 1
ATOM 686 N N . GLN A 1 89 ? 5.142 9.556 23.599 1.00 86.56 89 GLN A N 1
ATOM 687 C CA . GLN A 1 89 ? 5.338 8.388 24.452 1.00 86.56 89 GLN A CA 1
ATOM 688 C C . GLN A 1 89 ? 4.382 7.226 24.114 1.00 86.56 89 GLN A C 1
ATOM 690 O O . GLN A 1 89 ? 4.763 6.059 24.212 1.00 86.56 89 GLN A O 1
ATOM 695 N N . TYR A 1 90 ? 3.155 7.528 23.679 1.00 87.06 90 TYR A N 1
ATOM 696 C CA . TYR A 1 90 ? 2.134 6.521 23.396 1.00 87.06 90 TYR A CA 1
ATOM 697 C C . TYR A 1 90 ? 2.126 6.001 21.953 1.00 87.06 90 TYR A C 1
ATOM 699 O O . TYR A 1 90 ? 1.430 5.019 21.700 1.00 87.06 90 TYR A O 1
ATOM 707 N N . ARG A 1 91 ? 2.915 6.561 21.015 1.00 90.75 91 ARG A N 1
ATOM 708 C CA . ARG A 1 91 ? 2.924 6.127 19.595 1.00 90.75 91 ARG A CA 1
ATOM 709 C C . ARG A 1 91 ? 3.110 4.623 19.452 1.00 90.75 91 ARG A C 1
ATOM 711 O O . ARG A 1 91 ? 2.339 3.956 18.766 1.00 90.75 91 ARG A O 1
ATOM 718 N N . SER A 1 92 ? 4.118 4.080 20.136 1.00 91.38 92 SER A N 1
ATOM 719 C CA . SER A 1 92 ? 4.419 2.648 20.083 1.00 91.38 92 SER A CA 1
ATOM 720 C C . SER A 1 92 ? 3.261 1.799 20.604 1.00 91.38 92 SER A C 1
ATOM 722 O O . SER A 1 92 ? 2.906 0.797 19.981 1.00 91.38 92 SER A O 1
ATOM 724 N N . SER A 1 93 ? 2.617 2.234 21.688 1.00 90.19 93 SER A N 1
ATOM 725 C CA . SER A 1 93 ? 1.456 1.558 22.266 1.00 90.19 93 SER A CA 1
ATOM 726 C C . SER A 1 93 ? 0.255 1.582 21.322 1.00 90.19 93 SER A C 1
ATOM 728 O O . SER A 1 93 ? -0.341 0.535 21.093 1.00 90.19 93 SER A O 1
ATOM 730 N N . VAL A 1 94 ? -0.062 2.732 20.713 1.00 91.94 94 VAL A N 1
ATOM 731 C CA . VAL A 1 94 ? -1.170 2.856 19.750 1.00 91.94 94 VAL A CA 1
ATOM 732 C C . VAL A 1 94 ? -0.948 1.949 18.540 1.00 91.94 94 VAL A C 1
ATOM 734 O O . VAL A 1 94 ? -1.824 1.162 18.179 1.00 91.94 94 VAL A O 1
ATOM 737 N N . ILE A 1 95 ? 0.238 2.017 17.930 1.00 92.88 95 ILE A N 1
ATOM 738 C CA . ILE A 1 95 ? 0.573 1.227 16.740 1.00 92.88 95 ILE A CA 1
ATOM 739 C C . ILE A 1 95 ? 0.569 -0.272 17.047 1.00 92.88 95 ILE A C 1
ATOM 741 O O . ILE A 1 95 ? -0.013 -1.049 16.287 1.00 92.88 95 ILE A O 1
ATOM 745 N N . SER A 1 96 ? 1.168 -0.683 18.167 1.00 92.94 96 SER A N 1
ATOM 746 C CA . SER A 1 96 ? 1.165 -2.085 18.605 1.00 92.94 96 SER A CA 1
ATOM 747 C C . SER A 1 96 ? -0.256 -2.575 18.877 1.00 92.94 96 SER A C 1
ATOM 749 O O . SER A 1 96 ? -0.642 -3.630 18.384 1.00 92.94 96 SER A O 1
ATOM 751 N N . PHE A 1 97 ? -1.072 -1.768 19.559 1.00 92.19 97 PHE A N 1
ATOM 752 C CA . PHE A 1 97 ? -2.453 -2.108 19.875 1.00 92.19 97 PHE A CA 1
ATOM 753 C C . PHE A 1 97 ? -3.312 -2.315 18.621 1.00 92.19 97 PHE A C 1
ATOM 755 O O . PHE A 1 97 ? -4.013 -3.322 18.520 1.00 92.19 97 PHE A O 1
ATOM 762 N N . ILE A 1 98 ? -3.251 -1.413 17.631 1.00 91.69 98 ILE A N 1
ATOM 763 C CA . ILE A 1 98 ? -4.019 -1.591 16.386 1.00 91.69 98 ILE A CA 1
ATOM 764 C C . ILE A 1 98 ? -3.525 -2.826 15.619 1.00 91.69 98 ILE A C 1
ATOM 766 O O . ILE A 1 98 ? -4.339 -3.595 15.104 1.00 91.69 98 ILE A O 1
ATOM 770 N N . LEU A 1 99 ? -2.208 -3.057 15.570 1.00 92.00 99 LEU A N 1
ATOM 771 C CA . LEU A 1 99 ? -1.635 -4.247 14.937 1.00 92.00 99 LEU A CA 1
ATOM 772 C C . LEU A 1 99 ? -2.091 -5.542 15.609 1.00 92.00 99 LEU A C 1
ATOM 774 O O . LEU A 1 99 ? -2.433 -6.497 14.913 1.00 92.00 99 LEU A O 1
ATOM 778 N N . ASP A 1 100 ? -2.138 -5.580 16.935 1.00 91.56 100 ASP A N 1
ATOM 779 C CA . ASP A 1 100 ? -2.608 -6.748 17.676 1.00 91.56 100 ASP A CA 1
ATOM 780 C C . ASP A 1 100 ? -4.104 -6.994 17.426 1.00 91.56 100 ASP A C 1
ATOM 782 O O . ASP A 1 100 ? -4.503 -8.126 17.152 1.00 91.56 100 ASP A O 1
ATOM 786 N N . GLN A 1 101 ? -4.917 -5.936 17.324 1.00 89.81 101 GLN A N 1
ATOM 787 C CA . GLN A 1 101 ? -6.320 -6.055 16.901 1.00 89.81 101 GLN A CA 1
ATOM 788 C C . GLN A 1 101 ? -6.479 -6.620 15.481 1.00 89.81 101 GLN A C 1
ATOM 790 O O . GLN A 1 101 ? -7.449 -7.333 15.209 1.00 89.81 101 GLN A O 1
ATOM 795 N N . VAL A 1 102 ? -5.553 -6.320 14.563 1.00 90.25 102 VAL A N 1
ATOM 796 C CA . VAL A 1 102 ? -5.527 -6.923 13.219 1.00 90.25 102 VAL A CA 1
ATOM 797 C C . VAL A 1 102 ? -5.124 -8.401 13.296 1.00 90.25 102 VAL A C 1
ATOM 799 O O . VAL A 1 102 ? -5.763 -9.234 12.649 1.00 90.25 102 VAL A O 1
ATOM 802 N N . LYS A 1 103 ? -4.117 -8.755 14.108 1.00 89.31 103 LYS A N 1
ATOM 803 C CA . LYS A 1 103 ? -3.664 -10.147 14.297 1.00 89.31 103 LYS A CA 1
ATOM 804 C C . LYS A 1 103 ? -4.759 -11.035 14.885 1.00 89.31 103 LYS A C 1
ATOM 806 O O . LYS A 1 103 ? -5.028 -12.100 14.330 1.00 89.31 103 LYS A O 1
ATOM 811 N N . ASP A 1 104 ? -5.432 -10.586 15.941 1.00 84.69 104 ASP A N 1
ATOM 812 C CA . ASP A 1 104 ? -6.494 -11.349 16.611 1.00 84.69 104 ASP A CA 1
ATOM 813 C C . ASP A 1 104 ? -7.649 -11.671 15.653 1.00 84.69 104 ASP A C 1
ATOM 815 O O . ASP A 1 104 ? -8.212 -12.770 15.640 1.00 84.69 104 ASP A O 1
ATOM 819 N N . ARG A 1 105 ? -7.976 -10.718 14.777 1.00 81.56 105 ARG A N 1
ATOM 820 C CA . ARG A 1 105 ? -9.043 -10.861 13.778 1.00 81.56 105 ARG A CA 1
ATOM 821 C C . ARG A 1 105 ? -8.616 -11.681 12.565 1.00 81.56 105 ARG A C 1
ATOM 823 O O . ARG A 1 105 ? -9.471 -12.277 11.921 1.00 81.56 105 ARG A O 1
ATOM 830 N N . ASN A 1 106 ? -7.317 -11.772 12.284 1.00 71.62 106 ASN A N 1
ATOM 831 C CA . ASN A 1 106 ? -6.763 -12.657 11.256 1.00 71.62 106 ASN A CA 1
ATOM 832 C C . ASN A 1 106 ? -6.875 -14.149 11.644 1.00 71.62 106 ASN A C 1
ATOM 834 O O . ASN A 1 106 ? -6.874 -15.025 10.780 1.00 71.62 106 ASN A O 1
ATOM 838 N N . LEU A 1 107 ? -6.980 -14.467 12.938 1.00 62.62 107 LEU A N 1
ATOM 839 C CA . LEU A 1 107 ? -7.116 -15.846 13.424 1.00 62.62 107 LEU A CA 1
ATOM 840 C C . LEU A 1 107 ? -8.558 -16.377 13.370 1.00 62.62 107 LEU A C 1
ATOM 842 O O . LEU A 1 107 ? -8.770 -17.582 13.488 1.00 62.62 107 LEU A O 1
ATOM 846 N N . THR A 1 108 ? -9.555 -15.506 13.182 1.00 56.19 108 THR A N 1
ATOM 847 C CA . THR A 1 108 ? -10.978 -15.864 13.256 1.00 56.19 108 THR A CA 1
ATOM 848 C C . THR A 1 108 ? -11.662 -15.680 11.894 1.00 56.19 108 THR A C 1
ATOM 850 O O . THR A 1 108 ? -11.632 -14.609 11.293 1.00 56.19 108 THR A O 1
ATOM 853 N N . SER A 1 109 ? -12.262 -16.747 11.357 1.00 52.06 109 SER A N 1
ATOM 854 C CA . SER A 1 109 ? -12.896 -16.754 10.028 1.00 52.06 109 SER A CA 1
ATOM 855 C C . SER A 1 109 ? -14.391 -16.430 10.135 1.00 52.06 109 SER A C 1
ATOM 857 O O . SER A 1 109 ? -15.224 -17.330 10.165 1.00 52.06 109 SER A O 1
ATOM 859 N N . ASP A 1 110 ? -14.743 -15.145 10.235 1.00 55.81 110 ASP A N 1
ATOM 860 C CA . ASP A 1 110 ? -16.141 -14.692 10.162 1.00 55.81 110 ASP A CA 1
ATOM 861 C C . ASP A 1 110 ? -16.275 -13.432 9.286 1.00 55.81 110 ASP A C 1
ATOM 863 O O . ASP A 1 110 ? -15.401 -12.565 9.268 1.00 55.81 110 ASP A O 1
ATOM 867 N N . GLY A 1 111 ? -17.388 -13.301 8.560 1.00 59.44 111 GLY A N 1
ATOM 868 C CA . GLY A 1 111 ? -17.680 -12.169 7.674 1.00 59.44 111 GLY A CA 1
ATOM 869 C C . GLY A 1 111 ? -17.740 -10.823 8.405 1.00 59.44 111 GLY A C 1
ATOM 870 O O . GLY A 1 111 ? -17.395 -9.793 7.822 1.00 59.44 111 GLY A O 1
ATOM 871 N N . ARG A 1 112 ? -18.076 -10.823 9.704 1.00 60.97 112 ARG A N 1
ATOM 872 C CA . ARG A 1 112 ? -18.021 -9.635 10.578 1.00 60.97 112 ARG A CA 1
ATOM 873 C C . ARG A 1 112 ? -16.597 -9.083 10.742 1.00 60.97 112 ARG A C 1
ATOM 875 O O . ARG A 1 112 ? -16.429 -7.888 10.973 1.00 60.97 112 ARG A O 1
ATOM 882 N N . ASN A 1 113 ? -15.567 -9.908 10.557 1.00 74.06 113 ASN A N 1
ATOM 883 C CA . ASN A 1 113 ? -14.181 -9.448 10.624 1.00 74.06 113 ASN A CA 1
ATOM 884 C C . ASN A 1 113 ? -13.785 -8.623 9.397 1.00 74.06 113 ASN A C 1
ATOM 886 O O . ASN A 1 113 ? -12.917 -7.767 9.512 1.00 74.06 113 ASN A O 1
ATOM 890 N N . SER A 1 114 ? -14.449 -8.798 8.250 1.00 81.38 114 SER A N 1
ATOM 891 C CA . SER A 1 114 ? -14.119 -8.068 7.019 1.00 81.38 114 SER A CA 1
ATOM 892 C C . SER A 1 114 ? -14.348 -6.559 7.144 1.00 81.38 114 SER A C 1
ATOM 894 O O . SER A 1 114 ? -13.523 -5.771 6.686 1.00 81.38 114 SER A O 1
ATOM 896 N N . THR A 1 115 ? -15.463 -6.137 7.745 1.00 84.19 115 THR A N 1
ATOM 897 C CA . THR A 1 115 ? -15.770 -4.708 7.937 1.00 84.19 115 THR A CA 1
ATOM 898 C C . THR A 1 115 ? -14.857 -4.088 8.986 1.00 84.19 115 THR A C 1
ATOM 900 O O . THR A 1 115 ? -14.336 -2.996 8.783 1.00 84.19 115 THR A O 1
ATOM 903 N N . MET A 1 116 ? -14.592 -4.819 10.070 1.00 87.31 116 MET A N 1
ATOM 904 C CA . MET A 1 116 ? -13.691 -4.365 11.123 1.00 87.31 116 MET A CA 1
ATOM 905 C C . MET A 1 116 ? -12.246 -4.237 10.633 1.00 87.31 116 MET A C 1
ATOM 907 O O . MET A 1 116 ? -11.602 -3.229 10.897 1.00 87.31 116 MET A O 1
ATOM 911 N N . LEU A 1 117 ? -11.739 -5.221 9.884 1.00 89.62 117 LEU A N 1
ATOM 912 C CA . LEU A 1 117 ? -10.414 -5.149 9.261 1.00 89.62 117 LEU A CA 1
ATOM 913 C C . LEU A 1 117 ? -10.320 -3.957 8.309 1.00 89.62 117 LEU A C 1
ATOM 915 O O . LEU A 1 117 ? -9.309 -3.265 8.306 1.00 89.62 117 LEU A O 1
ATOM 919 N N . SER A 1 118 ? -11.385 -3.676 7.553 1.00 90.75 118 SER A N 1
ATOM 920 C CA . SER A 1 118 ? -11.436 -2.501 6.682 1.00 90.75 118 SER A CA 1
ATOM 921 C C . SER A 1 118 ? -11.306 -1.204 7.474 1.00 90.75 118 SER A C 1
ATOM 923 O O . SER A 1 118 ? -10.514 -0.345 7.102 1.00 90.75 118 SER A O 1
ATOM 925 N N . ALA A 1 119 ? -12.046 -1.069 8.576 1.00 90.69 119 ALA A N 1
ATOM 926 C CA . ALA A 1 119 ? -11.976 0.107 9.435 1.00 90.69 119 ALA A CA 1
ATOM 927 C C . ALA A 1 119 ? -10.590 0.255 10.090 1.00 90.69 119 ALA A C 1
ATOM 929 O O . ALA A 1 119 ? -10.027 1.346 10.088 1.00 90.69 119 ALA A O 1
ATOM 930 N N . LEU A 1 120 ? -10.010 -0.846 10.585 1.00 91.81 120 LEU A N 1
ATOM 931 C CA . LEU A 1 120 ? -8.678 -0.857 11.195 1.00 91.81 120 LEU A CA 1
ATOM 932 C C . LEU A 1 120 ? -7.592 -0.459 10.198 1.00 91.81 120 LEU A C 1
ATOM 934 O O . LEU A 1 120 ? -6.822 0.448 10.490 1.00 91.81 120 LEU A O 1
ATOM 938 N N . PHE A 1 121 ? -7.547 -1.081 9.017 1.00 93.44 121 PHE A N 1
ATOM 939 C CA . PHE A 1 121 ? -6.567 -0.718 7.993 1.00 93.44 121 PHE A CA 1
ATOM 940 C C . PHE A 1 121 ? -6.768 0.701 7.474 1.00 93.44 121 PHE A C 1
ATOM 942 O O . PHE A 1 121 ? -5.784 1.352 7.144 1.00 93.44 121 PHE A O 1
ATOM 949 N N . HIS A 1 122 ? -8.006 1.199 7.421 1.00 92.81 122 HIS A N 1
ATOM 950 C CA . HIS A 1 122 ? -8.256 2.583 7.038 1.00 92.81 122 HIS A CA 1
ATOM 951 C C . HIS A 1 122 ? -7.675 3.565 8.062 1.00 92.81 122 HIS A C 1
ATOM 953 O O . HIS A 1 122 ? -6.883 4.421 7.686 1.00 92.81 122 HIS A O 1
ATOM 959 N N . VAL A 1 123 ? -7.985 3.389 9.352 1.00 92.94 123 VAL A N 1
ATOM 960 C CA . VAL A 1 123 ? -7.399 4.196 10.438 1.00 92.94 123 VAL A CA 1
ATOM 961 C C . VAL A 1 123 ? -5.876 4.098 10.421 1.00 92.94 123 VAL A C 1
ATOM 963 O O . VAL A 1 123 ? -5.189 5.110 10.505 1.00 92.94 123 VAL A O 1
ATOM 966 N N . PHE A 1 124 ? -5.338 2.891 10.254 1.00 91.81 124 PHE A N 1
ATOM 967 C CA . PHE A 1 124 ? -3.898 2.676 10.205 1.00 91.81 124 PHE A CA 1
ATOM 968 C C . PHE A 1 124 ? -3.257 3.395 9.012 1.00 91.81 124 PHE A C 1
ATOM 970 O O . PHE A 1 124 ? -2.243 4.061 9.176 1.00 91.81 124 PHE A O 1
ATOM 977 N N . ALA A 1 125 ? -3.866 3.330 7.825 1.00 93.25 125 ALA A N 1
ATOM 978 C CA . ALA A 1 125 ? -3.389 4.042 6.642 1.00 93.25 125 ALA A CA 1
ATOM 979 C C . ALA A 1 125 ? -3.398 5.568 6.829 1.00 93.25 125 ALA A C 1
ATOM 981 O O . ALA A 1 125 ? -2.481 6.226 6.344 1.00 93.25 125 ALA A O 1
ATOM 982 N N . LEU A 1 126 ? -4.394 6.116 7.538 1.00 92.75 126 LEU A N 1
ATOM 983 C CA . LEU A 1 126 ? -4.450 7.541 7.878 1.00 92.75 126 LEU A CA 1
ATOM 984 C C . LEU A 1 126 ? -3.315 7.928 8.842 1.00 92.75 126 LEU A C 1
ATOM 986 O O . LEU A 1 126 ? -2.555 8.842 8.540 1.00 92.75 126 LEU A O 1
ATOM 990 N N . ILE A 1 127 ? -3.097 7.156 9.916 1.00 92.06 127 ILE A N 1
ATOM 991 C CA . ILE A 1 127 ? -1.996 7.417 10.864 1.00 92.06 127 ILE A CA 1
ATOM 992 C C . ILE A 1 127 ? -0.635 7.376 10.148 1.00 92.06 127 ILE A C 1
ATOM 994 O O . ILE A 1 127 ? 0.197 8.258 10.339 1.00 92.06 127 ILE A O 1
ATOM 998 N N . LEU A 1 128 ? -0.408 6.378 9.286 1.00 91.31 128 LEU A N 1
ATOM 999 C CA . LEU A 1 128 ? 0.840 6.243 8.522 1.00 91.31 128 LEU A CA 1
ATOM 1000 C C . LEU A 1 128 ? 1.036 7.349 7.479 1.00 91.31 128 LEU A C 1
ATOM 1002 O O . LEU A 1 128 ? 2.170 7.636 7.083 1.00 91.31 128 LEU A O 1
ATOM 1006 N N . HIS A 1 129 ? -0.058 7.942 7.001 1.00 90.50 129 HIS A N 1
ATOM 1007 C CA . HIS A 1 129 ? 0.006 9.062 6.077 1.00 90.50 129 HIS A CA 1
ATOM 1008 C C . HIS A 1 129 ? 0.540 10.323 6.766 1.00 90.50 129 HIS A C 1
ATOM 1010 O O . HIS A 1 129 ? 1.334 11.044 6.160 1.00 90.50 129 HIS A O 1
ATOM 1016 N N . GLU A 1 130 ? 0.149 10.556 8.020 1.00 87.00 130 GLU A N 1
ATOM 1017 C CA . GLU A 1 130 ? 0.436 11.798 8.743 1.00 87.00 130 GLU A CA 1
ATOM 1018 C C . GLU A 1 130 ? 1.686 11.732 9.635 1.00 87.00 130 GLU A C 1
ATOM 1020 O O . GLU A 1 130 ? 2.398 12.731 9.753 1.00 87.00 130 GLU A O 1
ATOM 1025 N N . ASP A 1 131 ? 2.000 10.572 10.223 1.00 86.25 131 ASP A N 1
ATOM 1026 C CA . ASP A 1 131 ? 3.090 10.415 11.196 1.00 86.25 131 ASP A CA 1
ATOM 1027 C C . ASP A 1 131 ? 4.221 9.510 10.661 1.00 86.25 131 ASP A C 1
ATOM 1029 O O . ASP A 1 131 ? 4.064 8.304 10.456 1.00 86.25 131 ASP A O 1
ATOM 1033 N N . GLU A 1 132 ? 5.400 10.100 10.443 1.00 85.69 132 GLU A N 1
ATOM 1034 C CA . GLU A 1 132 ? 6.604 9.391 9.994 1.00 85.69 132 GLU A CA 1
ATOM 1035 C C . GLU A 1 132 ? 7.161 8.429 11.045 1.00 85.69 132 GLU A C 1
ATOM 1037 O O . GLU A 1 132 ? 7.527 7.298 10.717 1.00 85.69 132 GLU A O 1
ATOM 1042 N N . LEU A 1 133 ? 7.178 8.836 12.315 1.00 87.62 133 LEU A N 1
ATOM 1043 C CA . LEU A 1 133 ? 7.670 7.985 13.397 1.00 87.62 133 LEU A CA 1
ATOM 1044 C C . LEU A 1 133 ? 6.757 6.768 13.559 1.00 87.62 133 LEU A C 1
ATOM 1046 O O . LEU A 1 133 ? 7.228 5.655 13.806 1.00 87.62 133 LEU A O 1
ATOM 1050 N N . ALA A 1 134 ? 5.452 6.952 13.342 1.00 90.19 134 ALA A N 1
ATOM 1051 C CA . ALA A 1 134 ? 4.504 5.847 13.289 1.00 90.19 134 ALA A CA 1
ATOM 1052 C C . ALA A 1 134 ? 4.818 4.854 12.155 1.00 90.19 134 ALA A C 1
ATOM 1054 O O . ALA A 1 134 ? 4.675 3.647 12.372 1.00 90.19 134 ALA A O 1
ATOM 1055 N N . ARG A 1 135 ? 5.296 5.315 10.984 1.00 90.38 135 ARG A N 1
ATOM 1056 C CA . ARG A 1 135 ? 5.729 4.420 9.890 1.00 90.38 135 ARG A CA 1
ATOM 1057 C C . ARG A 1 135 ? 6.893 3.533 10.306 1.00 90.38 135 ARG A C 1
ATOM 1059 O O . ARG A 1 135 ? 6.824 2.318 10.127 1.00 90.38 135 ARG A O 1
ATOM 1066 N N . GLU A 1 136 ? 7.930 4.100 10.916 1.00 87.81 136 GLU A N 1
ATOM 1067 C CA . GLU A 1 136 ? 9.075 3.304 11.372 1.00 87.81 136 GLU A CA 1
ATOM 1068 C C . GLU A 1 136 ? 8.683 2.259 12.423 1.00 87.81 136 GLU A C 1
ATOM 1070 O O . GLU A 1 136 ? 9.131 1.110 12.370 1.00 87.81 136 GLU A O 1
ATOM 1075 N N . ILE A 1 137 ? 7.837 2.647 13.382 1.00 89.56 137 ILE A N 1
ATOM 1076 C CA . ILE A 1 137 ? 7.349 1.747 14.432 1.00 89.56 137 ILE A CA 1
ATOM 1077 C C . ILE A 1 137 ? 6.506 0.627 13.816 1.00 89.56 137 ILE A C 1
ATOM 1079 O O . ILE A 1 137 ? 6.713 -0.545 14.132 1.00 89.56 137 ILE A O 1
ATOM 1083 N N . ALA A 1 138 ? 5.580 0.956 12.913 1.00 92.00 138 ALA A N 1
ATOM 1084 C CA . ALA A 1 138 ? 4.721 -0.029 12.262 1.00 92.00 138 ALA A CA 1
ATOM 1085 C C . ALA A 1 138 ? 5.522 -1.037 11.428 1.00 92.00 138 ALA A C 1
ATOM 1087 O O . ALA A 1 138 ? 5.206 -2.232 11.426 1.00 92.00 138 ALA A O 1
ATOM 1088 N N . LEU A 1 139 ? 6.580 -0.574 10.758 1.00 90.38 139 LEU A N 1
ATOM 1089 C CA . LEU A 1 139 ? 7.487 -1.441 10.021 1.00 90.38 139 LEU A CA 1
ATOM 1090 C C . LEU A 1 139 ? 8.229 -2.404 10.960 1.00 90.38 139 LEU A C 1
ATOM 1092 O O . LEU A 1 139 ? 8.206 -3.613 10.728 1.00 90.38 139 LEU A O 1
ATOM 1096 N N . LYS A 1 140 ? 8.816 -1.893 12.053 1.00 89.88 140 LYS A N 1
ATOM 1097 C CA . LYS A 1 140 ? 9.504 -2.707 13.077 1.00 89.88 140 LYS A CA 1
ATOM 1098 C C . LYS A 1 140 ? 8.569 -3.718 13.746 1.00 89.88 140 LYS A C 1
ATOM 1100 O O . LYS A 1 140 ? 8.978 -4.842 14.023 1.00 89.88 140 LYS A O 1
ATOM 1105 N N . ASN A 1 141 ? 7.303 -3.353 13.933 1.00 90.38 141 ASN A N 1
ATOM 1106 C CA . ASN A 1 141 ? 6.274 -4.221 14.506 1.00 90.38 141 ASN A CA 1
ATOM 1107 C C . ASN A 1 141 ? 5.717 -5.261 13.512 1.00 90.38 141 ASN A C 1
ATOM 1109 O O . ASN A 1 141 ? 4.804 -6.019 13.852 1.00 90.38 141 ASN A O 1
ATOM 1113 N N . GLY A 1 142 ? 6.262 -5.329 12.292 1.00 90.00 142 GLY A N 1
ATOM 1114 C CA . GLY A 1 142 ? 5.963 -6.382 11.328 1.00 90.00 142 GLY A CA 1
ATOM 1115 C C . GLY A 1 142 ? 4.646 -6.203 10.573 1.00 90.00 142 GLY A C 1
ATOM 1116 O O . GLY A 1 142 ? 4.083 -7.205 10.127 1.00 90.00 142 GLY A O 1
ATOM 1117 N N . LEU A 1 143 ? 4.156 -4.964 10.397 1.00 92.38 143 LEU A N 1
ATOM 1118 C CA . LEU A 1 143 ? 2.929 -4.685 9.629 1.00 92.38 143 LEU A CA 1
ATOM 1119 C C . LEU A 1 143 ? 2.948 -5.375 8.260 1.00 92.38 143 LEU A C 1
ATOM 1121 O O . LEU A 1 143 ? 1.971 -6.019 7.885 1.00 92.38 143 LEU A O 1
ATOM 1125 N N . VAL A 1 144 ? 4.061 -5.247 7.531 1.00 92.88 144 VAL A N 1
ATOM 1126 C CA . VAL A 1 144 ? 4.196 -5.775 6.167 1.00 92.88 144 VAL A CA 1
ATOM 1127 C C . VAL A 1 144 ? 3.915 -7.273 6.137 1.00 92.88 144 VAL A C 1
ATOM 1129 O O . VAL A 1 144 ? 3.071 -7.712 5.369 1.00 92.88 144 VAL A O 1
ATOM 1132 N N . LYS A 1 145 ? 4.533 -8.040 7.040 1.00 92.50 145 LYS A N 1
ATOM 1133 C CA . LYS A 1 145 ? 4.338 -9.489 7.134 1.00 92.50 145 LYS A CA 1
ATOM 1134 C C . LYS A 1 145 ? 2.888 -9.860 7.455 1.00 92.50 145 LYS A C 1
ATOM 1136 O O . LYS A 1 145 ? 2.326 -10.750 6.824 1.00 92.50 145 LYS A O 1
ATOM 1141 N N . ILE A 1 146 ? 2.259 -9.155 8.401 1.00 92.44 146 ILE A N 1
ATOM 1142 C CA . ILE A 1 146 ? 0.854 -9.389 8.782 1.00 92.44 146 ILE A CA 1
ATOM 1143 C C . ILE A 1 146 ? -0.074 -9.157 7.585 1.00 92.44 146 ILE A C 1
ATOM 1145 O O . ILE A 1 146 ? -0.972 -9.963 7.331 1.00 92.44 146 ILE A O 1
ATOM 1149 N N . VAL A 1 147 ? 0.149 -8.069 6.843 1.00 93.75 147 VAL A N 1
ATOM 1150 C CA . VAL A 1 147 ? -0.634 -7.739 5.649 1.00 93.75 147 VAL A CA 1
ATOM 1151 C C . VAL A 1 147 ? -0.377 -8.747 4.531 1.00 93.75 147 VAL A C 1
ATOM 1153 O O . VAL A 1 147 ? -1.342 -9.259 3.967 1.00 93.75 147 VAL A O 1
ATOM 1156 N N . SER A 1 148 ? 0.882 -9.098 4.252 1.00 92.88 148 SER A N 1
ATOM 1157 C CA . SER A 1 148 ? 1.249 -10.138 3.284 1.00 92.88 148 SER A CA 1
ATOM 1158 C C . SER A 1 148 ? 0.566 -11.470 3.594 1.00 92.88 148 SER A C 1
ATOM 1160 O O . SER A 1 148 ? 0.022 -12.111 2.693 1.00 92.88 148 SER A O 1
ATOM 1162 N N . ASP A 1 149 ? 0.552 -11.887 4.864 1.00 92.12 149 ASP A N 1
ATOM 1163 C CA . ASP A 1 149 ? -0.103 -13.116 5.316 1.00 92.12 149 ASP A CA 1
ATOM 1164 C C . ASP A 1 149 ? -1.612 -13.082 5.089 1.00 92.12 149 ASP A C 1
ATOM 1166 O O . ASP A 1 149 ? -2.181 -14.041 4.561 1.00 92.12 149 ASP A O 1
ATOM 1170 N N . LEU A 1 150 ? -2.259 -11.975 5.452 1.00 91.81 150 LEU A N 1
ATOM 1171 C CA . LEU A 1 150 ? -3.697 -11.807 5.281 1.00 91.81 150 LEU A CA 1
ATOM 1172 C C . LEU A 1 150 ? -4.088 -11.768 3.793 1.00 91.81 150 LEU A C 1
ATOM 1174 O O . LEU A 1 150 ? -5.018 -12.464 3.377 1.00 91.81 150 LEU A O 1
ATOM 1178 N N . LEU A 1 151 ? -3.348 -11.011 2.980 1.00 92.31 151 LEU A N 1
ATOM 1179 C CA . LEU A 1 151 ? -3.564 -10.918 1.538 1.00 92.31 151 LEU A CA 1
ATOM 1180 C C . LEU A 1 151 ? -3.312 -12.255 0.836 1.00 92.31 151 LEU A C 1
ATOM 1182 O O . LEU A 1 151 ? -4.103 -12.627 -0.019 1.00 92.31 151 LEU A O 1
ATOM 1186 N N . SER A 1 152 ? -2.290 -13.022 1.231 1.00 91.50 152 SER A N 1
ATOM 1187 C CA . SER A 1 152 ? -2.013 -14.345 0.641 1.00 91.50 152 SER A CA 1
ATOM 1188 C C . SER A 1 152 ? -3.144 -15.344 0.884 1.00 91.50 152 SER A C 1
ATOM 1190 O O . SER A 1 152 ? -3.488 -16.129 -0.000 1.00 91.50 152 SER A O 1
ATOM 1192 N N . ARG A 1 153 ? -3.738 -15.326 2.087 1.00 89.00 153 ARG A N 1
ATOM 1193 C CA . ARG A 1 153 ? -4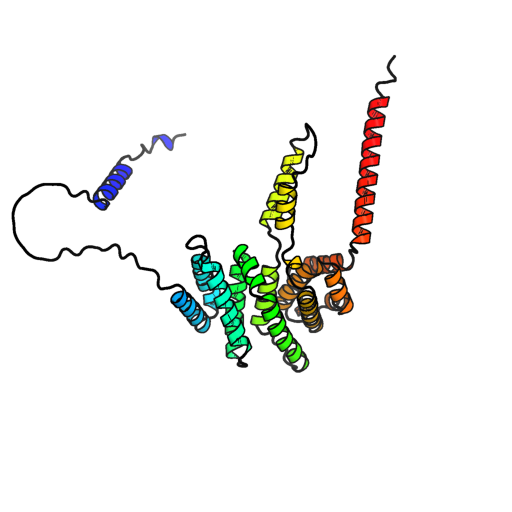.895 -16.176 2.420 1.00 89.00 153 ARG A CA 1
ATOM 1194 C C . ARG A 1 153 ? -6.103 -15.814 1.565 1.00 89.00 153 ARG A C 1
ATOM 1196 O O . ARG A 1 153 ? -6.816 -16.700 1.104 1.00 89.00 153 ARG A O 1
ATOM 1203 N N . TRP A 1 154 ? -6.326 -14.519 1.360 1.00 88.06 154 TRP A N 1
ATOM 1204 C CA . TRP A 1 154 ? -7.396 -14.038 0.495 1.00 88.06 154 TRP A CA 1
ATOM 1205 C C . TRP A 1 154 ? -7.145 -14.365 -0.983 1.00 88.06 154 TRP A C 1
ATOM 1207 O O . TRP A 1 154 ? -8.051 -14.868 -1.638 1.00 88.06 154 TRP A O 1
ATOM 1217 N N . ASP A 1 155 ? -5.925 -14.154 -1.479 1.00 86.69 155 ASP A N 1
ATOM 1218 C CA . ASP A 1 155 ? -5.517 -14.433 -2.862 1.00 86.69 155 ASP A CA 1
ATOM 1219 C C . ASP A 1 155 ? -5.662 -15.922 -3.202 1.00 86.69 155 ASP A C 1
ATOM 1221 O O . ASP A 1 155 ? -6.248 -16.288 -4.216 1.00 86.69 155 ASP A O 1
ATOM 1225 N N . SER A 1 156 ? -5.267 -16.804 -2.279 1.00 84.44 156 SER A N 1
ATOM 1226 C CA . SER A 1 156 ? -5.470 -18.253 -2.433 1.00 84.44 156 SER A CA 1
ATOM 1227 C C . SER A 1 156 ? -6.956 -18.623 -2.550 1.00 84.44 156 SER A C 1
ATOM 1229 O O . SER A 1 156 ? -7.313 -19.551 -3.268 1.00 84.44 156 SER A O 1
ATOM 1231 N N . ALA A 1 157 ? -7.838 -17.885 -1.867 1.00 78.31 157 ALA A N 1
ATOM 1232 C CA . ALA A 1 157 ? -9.285 -18.090 -1.917 1.00 78.31 157 ALA A CA 1
ATOM 1233 C C . ALA A 1 157 ? -9.962 -17.429 -3.136 1.00 78.31 157 ALA A C 1
ATOM 1235 O O . ALA A 1 157 ? -11.152 -17.658 -3.373 1.00 78.31 157 ALA A O 1
ATOM 1236 N N . LEU A 1 158 ? -9.236 -16.596 -3.889 1.00 72.88 158 LEU A N 1
ATOM 1237 C CA . LEU A 1 158 ? -9.745 -15.872 -5.054 1.00 72.88 158 LEU A CA 1
ATOM 1238 C C . LEU A 1 158 ? -9.939 -16.796 -6.267 1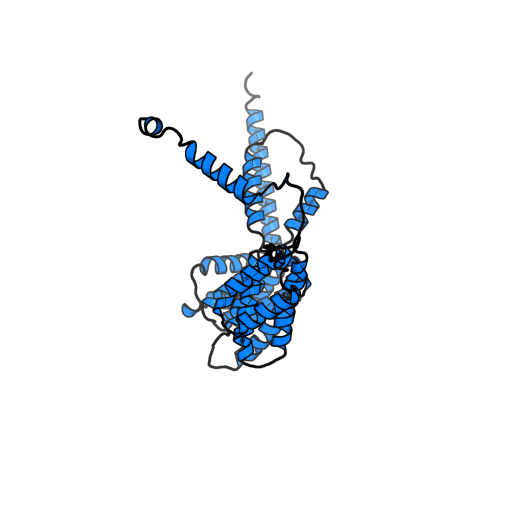.00 72.88 158 LEU A C 1
ATOM 1240 O O . LEU A 1 158 ? -10.833 -16.555 -7.076 1.00 72.88 158 LEU A O 1
ATOM 1244 N N . VAL A 1 159 ? -9.148 -17.870 -6.357 1.00 62.22 159 VAL A N 1
ATOM 1245 C CA . VAL A 1 159 ? -9.135 -18.828 -7.479 1.00 62.22 159 VAL A CA 1
ATOM 1246 C C . VAL A 1 159 ? -10.467 -19.587 -7.630 1.00 62.22 159 VAL A C 1
ATOM 1248 O O . VAL A 1 159 ? -10.838 -19.952 -8.742 1.00 62.22 159 VAL A O 1
ATOM 1251 N N . ASP A 1 160 ? -11.231 -19.753 -6.546 1.00 58.62 160 ASP A N 1
ATOM 1252 C CA . ASP A 1 160 ? -12.389 -20.661 -6.496 1.00 58.62 160 ASP A CA 1
ATOM 1253 C C . ASP A 1 160 ? -13.769 -19.999 -6.695 1.00 58.62 160 ASP A C 1
ATOM 1255 O O . ASP A 1 160 ? -14.789 -20.693 -6.670 1.00 58.62 160 ASP A O 1
ATOM 1259 N N . LYS A 1 161 ? -13.875 -18.668 -6.848 1.00 55.22 161 LYS A N 1
ATOM 1260 C CA . LYS A 1 161 ? -15.183 -17.978 -6.758 1.00 55.22 161 LYS A CA 1
ATOM 1261 C C . LYS A 1 161 ? -15.572 -17.179 -8.002 1.00 55.22 161 LYS A C 1
ATOM 1263 O O . LYS A 1 161 ? -15.045 -16.108 -8.280 1.00 55.22 161 LYS A O 1
ATOM 1268 N N . GLU A 1 162 ? -16.652 -17.624 -8.646 1.00 51.97 162 GLU A N 1
ATOM 1269 C CA . GLU A 1 162 ? -17.337 -16.965 -9.775 1.00 51.97 162 GLU A CA 1
ATOM 1270 C C . GLU A 1 162 ? -17.944 -15.582 -9.440 1.00 51.97 162 GLU A C 1
ATOM 1272 O O . GLU A 1 162 ? -18.365 -14.851 -10.336 1.00 51.97 162 GLU A O 1
ATOM 1277 N N . LYS A 1 163 ? -17.978 -15.175 -8.162 1.00 52.22 163 LYS A N 1
ATOM 1278 C CA . LYS A 1 163 ? -18.456 -13.852 -7.725 1.00 52.22 163 LYS A CA 1
ATOM 1279 C C . LYS A 1 163 ? -17.299 -13.033 -7.155 1.00 52.22 163 LYS A C 1
ATOM 1281 O O . LYS A 1 163 ? -16.999 -13.100 -5.965 1.00 52.22 163 LYS A O 1
ATOM 1286 N N . ARG A 1 164 ? -16.665 -12.255 -8.037 1.00 63.41 164 ARG A N 1
ATOM 1287 C CA . ARG A 1 164 ? -15.522 -11.362 -7.772 1.00 63.41 164 ARG A CA 1
ATOM 1288 C C . ARG A 1 164 ? -15.928 -10.135 -6.948 1.00 63.41 164 ARG A C 1
ATOM 1290 O O . ARG A 1 164 ? -15.940 -9.020 -7.459 1.00 63.41 164 ARG A O 1
ATOM 1297 N N . GLN A 1 165 ? -16.292 -10.317 -5.682 1.00 76.25 165 GLN A N 1
ATOM 1298 C CA . GLN A 1 165 ? -16.412 -9.183 -4.768 1.00 76.25 165 GLN A CA 1
ATOM 1299 C C . GLN A 1 165 ? -15.135 -9.069 -3.944 1.00 76.25 165 GLN A C 1
ATOM 1301 O O . GLN A 1 165 ? -14.827 -9.940 -3.132 1.00 76.25 165 GLN A O 1
ATOM 1306 N N . VAL A 1 166 ? -14.390 -7.989 -4.170 1.00 86.00 166 VAL A N 1
ATOM 1307 C CA . VAL A 1 166 ? -13.201 -7.672 -3.381 1.00 86.00 166 VAL A CA 1
ATOM 1308 C C . VAL A 1 166 ? -13.654 -7.130 -2.023 1.00 86.00 166 VAL A C 1
ATOM 1310 O O . VAL A 1 166 ? -14.399 -6.147 -1.981 1.00 86.00 166 VAL A O 1
ATOM 1313 N N . PRO A 1 167 ? -13.244 -7.740 -0.898 1.00 89.38 167 PRO A N 1
ATOM 1314 C CA . PRO A 1 167 ? -13.495 -7.172 0.416 1.00 89.38 167 PRO A CA 1
ATOM 1315 C C . PRO A 1 167 ? -12.833 -5.798 0.547 1.00 89.38 167 PRO A C 1
ATOM 1317 O O . PRO A 1 167 ? -11.671 -5.631 0.181 1.00 89.38 167 PRO A O 1
ATOM 1320 N N . LYS A 1 168 ? -13.533 -4.824 1.137 1.00 90.06 168 LYS A N 1
ATOM 1321 C CA . LYS A 1 168 ? -12.998 -3.462 1.325 1.00 90.06 168 LYS A CA 1
ATOM 1322 C C . LYS A 1 168 ? -11.640 -3.446 2.039 1.00 90.06 168 LYS A C 1
ATOM 1324 O O . LYS A 1 168 ? -10.768 -2.664 1.665 1.00 90.06 168 LYS A O 1
ATOM 1329 N N . TRP A 1 169 ? -11.442 -4.368 2.990 1.00 92.06 169 TRP A N 1
ATOM 1330 C CA . TRP A 1 169 ? -10.197 -4.464 3.748 1.00 92.06 169 TRP A CA 1
ATOM 1331 C C . TRP A 1 169 ? -8.971 -4.725 2.868 1.00 92.06 169 TRP A C 1
ATOM 1333 O O . TRP A 1 169 ? -7.887 -4.276 3.222 1.00 92.06 169 TRP A O 1
ATOM 1343 N N . VAL A 1 170 ? -9.130 -5.401 1.722 1.00 93.62 170 VAL A N 1
ATOM 1344 C CA . VAL A 1 170 ? -8.034 -5.669 0.776 1.00 93.62 170 VAL A CA 1
ATOM 1345 C C . VAL A 1 170 ? -7.503 -4.354 0.221 1.00 93.62 170 VAL A C 1
ATOM 1347 O O . VAL A 1 170 ? -6.303 -4.100 0.259 1.00 93.62 170 VAL A O 1
ATOM 1350 N N . THR A 1 171 ? -8.407 -3.476 -0.220 1.00 94.75 171 THR A N 1
ATOM 1351 C CA . THR A 1 171 ? -8.045 -2.158 -0.759 1.00 94.75 171 THR A CA 1
ATOM 1352 C C . THR A 1 171 ? -7.352 -1.313 0.306 1.00 94.75 171 THR A C 1
ATOM 1354 O O . THR A 1 171 ? -6.280 -0.767 0.062 1.00 94.75 171 THR A O 1
ATOM 1357 N N . THR A 1 172 ? -7.909 -1.252 1.518 1.00 94.19 172 THR A N 1
ATOM 1358 C CA . THR A 1 172 ? -7.302 -0.489 2.619 1.00 94.19 172 THR A CA 1
ATOM 1359 C C . THR A 1 172 ? -5.980 -1.088 3.101 1.00 94.19 172 THR A C 1
ATOM 1361 O O . THR A 1 172 ? -5.115 -0.341 3.539 1.00 94.19 172 THR A O 1
ATOM 1364 N N . ALA A 1 173 ? -5.788 -2.407 3.005 1.00 95.69 173 ALA A N 1
ATOM 1365 C CA . ALA A 1 173 ? -4.530 -3.063 3.356 1.00 95.69 173 ALA A CA 1
ATOM 1366 C C . ALA A 1 173 ? -3.413 -2.706 2.365 1.00 95.69 173 ALA A C 1
ATOM 1368 O O . ALA A 1 173 ? -2.322 -2.331 2.793 1.00 95.69 173 ALA A O 1
ATOM 1369 N N . PHE A 1 174 ? -3.700 -2.743 1.056 1.00 96.00 174 PHE A N 1
ATOM 1370 C CA . PHE A 1 174 ? -2.768 -2.255 0.033 1.00 96.00 174 PHE A CA 1
ATOM 1371 C C . PHE A 1 174 ? -2.411 -0.784 0.257 1.00 96.00 174 PHE A C 1
ATOM 1373 O O . PHE A 1 174 ? -1.233 -0.437 0.226 1.00 96.00 174 PHE A O 1
ATOM 1380 N N . LEU A 1 175 ? -3.404 0.060 0.560 1.00 94.75 175 LEU A N 1
ATOM 1381 C CA . LEU A 1 175 ? -3.167 1.466 0.889 1.00 94.75 175 LEU A CA 1
ATOM 1382 C C . LEU A 1 175 ? -2.302 1.634 2.141 1.00 94.75 175 LEU A C 1
ATOM 1384 O O . LEU A 1 175 ? -1.399 2.458 2.126 1.00 94.75 175 LEU A O 1
ATOM 1388 N N . ALA A 1 176 ? -2.535 0.871 3.211 1.00 94.94 176 ALA A N 1
ATOM 1389 C CA . ALA A 1 176 ? -1.746 0.990 4.436 1.00 94.94 176 ALA A CA 1
ATOM 1390 C C . ALA A 1 176 ? -0.270 0.641 4.196 1.00 94.94 176 ALA A C 1
ATOM 1392 O O . ALA A 1 176 ? 0.613 1.351 4.671 1.00 94.94 176 ALA A O 1
ATOM 1393 N N . VAL A 1 177 ? 0.002 -0.413 3.417 1.00 94.81 177 VAL A N 1
ATOM 1394 C CA . VAL A 1 177 ? 1.374 -0.771 3.031 1.00 94.81 177 VAL A CA 1
ATOM 1395 C C . VAL A 1 177 ? 1.966 0.270 2.088 1.00 94.81 177 VAL A C 1
ATOM 1397 O O . VAL A 1 177 ? 3.115 0.646 2.272 1.00 94.81 177 VAL A O 1
ATOM 1400 N N . ASP A 1 178 ? 1.212 0.797 1.122 1.00 93.19 178 ASP A N 1
ATOM 1401 C CA . ASP A 1 178 ? 1.724 1.875 0.271 1.00 93.19 178 ASP A CA 1
ATOM 1402 C C . ASP A 1 178 ? 2.082 3.119 1.099 1.00 93.19 178 ASP A C 1
ATOM 1404 O O . ASP A 1 178 ? 3.186 3.635 0.964 1.00 93.19 178 ASP A O 1
ATOM 1408 N N . ARG A 1 179 ? 1.225 3.544 2.041 1.00 92.38 179 ARG A N 1
ATOM 1409 C CA . ARG A 1 179 ? 1.516 4.678 2.941 1.00 92.38 179 ARG A CA 1
ATOM 1410 C C . ARG A 1 179 ? 2.717 4.427 3.838 1.00 92.38 179 ARG A C 1
ATOM 1412 O O . ARG A 1 179 ? 3.484 5.355 4.062 1.00 92.38 179 ARG A O 1
ATOM 1419 N N . LEU A 1 180 ? 2.924 3.190 4.288 1.00 91.06 180 LEU A N 1
ATOM 1420 C CA . LEU A 1 180 ? 4.140 2.800 5.005 1.00 91.06 180 LEU A CA 1
ATOM 1421 C C . LEU A 1 180 ? 5.407 3.027 4.158 1.00 91.06 180 LEU A C 1
ATOM 1423 O O . LEU A 1 180 ? 6.460 3.333 4.710 1.00 91.06 180 LEU A O 1
ATOM 1427 N N . LEU A 1 181 ? 5.304 2.867 2.834 1.00 87.25 181 LEU A N 1
ATOM 1428 C CA . LEU A 1 181 ? 6.431 2.877 1.895 1.00 87.25 181 LEU A CA 1
ATOM 1429 C C . LEU A 1 181 ? 6.624 4.175 1.122 1.00 87.25 181 LEU A C 1
ATOM 1431 O O . LEU A 1 181 ? 7.600 4.303 0.378 1.00 87.25 181 LEU A O 1
ATOM 1435 N N . GLN A 1 182 ? 5.735 5.147 1.296 1.00 81.38 182 GLN A N 1
ATOM 1436 C CA . GLN A 1 182 ? 5.900 6.448 0.670 1.00 81.38 182 GLN A CA 1
ATOM 1437 C C . GLN A 1 182 ? 7.132 7.166 1.229 1.00 81.38 182 GLN A C 1
ATOM 1439 O O . GLN A 1 182 ? 7.310 7.311 2.437 1.00 81.38 182 GLN A O 1
ATOM 1444 N N . VAL A 1 183 ? 7.982 7.627 0.311 1.00 66.38 183 VAL A N 1
ATOM 1445 C CA . VAL A 1 183 ? 9.117 8.506 0.608 1.00 66.38 183 VAL A CA 1
ATOM 1446 C C . VAL A 1 183 ? 8.577 9.894 0.942 1.00 66.38 183 VAL A C 1
ATOM 1448 O O . VAL A 1 183 ? 7.671 10.377 0.258 1.00 66.38 183 VAL A O 1
ATOM 1451 N N . ASP A 1 184 ? 9.131 10.527 1.975 1.00 61.78 184 ASP A N 1
ATOM 1452 C CA . ASP A 1 184 ? 8.655 11.816 2.470 1.00 61.78 184 ASP A CA 1
ATOM 1453 C C . ASP A 1 184 ? 8.593 12.880 1.353 1.00 61.78 184 ASP A C 1
ATOM 1455 O O . ASP A 1 184 ? 9.562 13.163 0.639 1.00 61.78 184 ASP A O 1
ATOM 1459 N N . GLN A 1 185 ? 7.414 13.482 1.189 1.00 54.66 185 GLN A N 1
ATOM 1460 C CA . GLN A 1 185 ? 7.201 14.583 0.252 1.00 54.66 185 GLN A CA 1
ATOM 1461 C C . GLN A 1 185 ? 7.865 15.877 0.746 1.00 54.66 185 GLN A C 1
ATOM 1463 O O . GLN A 1 185 ? 8.291 16.685 -0.082 1.00 54.66 185 GLN A O 1
ATOM 1468 N N . LYS A 1 186 ? 8.024 16.060 2.068 1.00 52.88 186 LYS A N 1
ATOM 1469 C CA . LYS A 1 186 ? 8.694 17.234 2.646 1.00 52.88 186 LYS A CA 1
ATOM 1470 C C . LYS A 1 186 ? 10.185 17.238 2.316 1.00 52.88 186 LYS A C 1
ATOM 1472 O O . LYS A 1 186 ? 10.680 18.267 1.861 1.00 52.88 186 LYS A O 1
ATOM 1477 N N . LEU A 1 187 ? 10.866 16.091 2.396 1.00 51.19 187 LEU A N 1
ATOM 1478 C CA . LEU A 1 187 ? 12.263 15.958 1.956 1.00 51.19 187 LEU A CA 1
ATOM 1479 C C . LEU A 1 187 ? 12.453 16.333 0.481 1.00 51.19 187 LEU A C 1
ATOM 1481 O O . LEU A 1 187 ? 13.386 17.056 0.147 1.00 51.19 187 LEU A O 1
ATOM 1485 N N . ASN A 1 188 ? 11.546 15.909 -0.405 1.00 53.03 188 ASN A N 1
ATOM 1486 C CA . ASN A 1 188 ? 11.618 16.284 -1.821 1.00 53.03 188 ASN A CA 1
ATOM 1487 C C . ASN A 1 188 ? 11.466 17.800 -2.019 1.00 53.03 188 ASN A C 1
ATOM 1489 O O . ASN A 1 188 ? 12.188 18.388 -2.823 1.00 53.03 188 ASN A O 1
ATOM 1493 N N . SER A 1 189 ? 10.576 18.448 -1.260 1.00 56.22 189 SER A N 1
ATOM 1494 C CA . SER A 1 189 ? 10.430 19.906 -1.301 1.00 56.22 189 SER A CA 1
ATOM 1495 C C . SER A 1 189 ? 11.661 20.641 -0.758 1.00 56.22 189 SER A C 1
ATOM 1497 O O . SER A 1 189 ? 12.111 21.597 -1.385 1.00 56.22 189 SER A O 1
ATOM 1499 N N . GLU A 1 190 ? 12.272 20.155 0.329 1.00 56.41 190 GLU A N 1
ATOM 1500 C CA . GLU A 1 190 ? 13.466 20.771 0.919 1.00 56.41 190 GLU A CA 1
ATOM 1501 C C . GLU A 1 190 ? 14.703 20.593 0.024 1.00 56.41 190 GLU A C 1
ATOM 1503 O O . GLU A 1 190 ? 15.472 21.536 -0.156 1.00 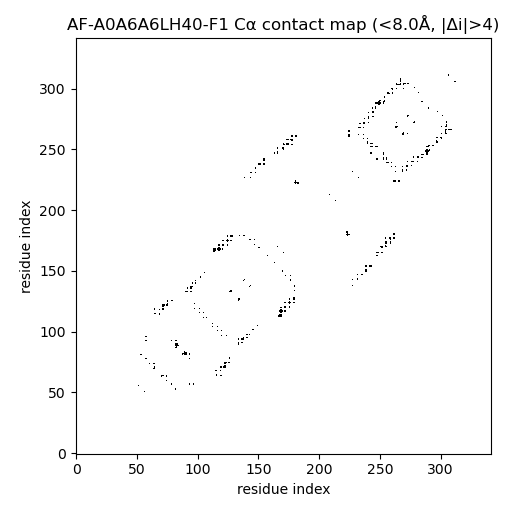56.41 190 GLU A O 1
ATOM 1508 N N . ILE A 1 191 ? 14.877 19.421 -0.600 1.00 62.94 191 ILE A N 1
ATOM 1509 C CA . ILE A 1 191 ? 15.947 19.181 -1.582 1.00 62.94 191 ILE A CA 1
ATOM 1510 C C . ILE A 1 191 ? 15.782 20.124 -2.778 1.00 62.94 191 ILE A C 1
ATOM 1512 O O . ILE A 1 191 ? 16.744 20.772 -3.187 1.00 62.94 191 ILE A O 1
ATOM 1516 N N . VAL A 1 192 ? 14.564 20.255 -3.313 1.00 60.25 192 VAL A N 1
ATOM 1517 C CA . VAL A 1 192 ? 14.278 21.161 -4.435 1.00 60.25 192 VAL A CA 1
ATOM 1518 C C . VAL A 1 192 ? 14.505 22.627 -4.048 1.00 60.25 192 VAL A C 1
ATOM 1520 O O . VAL A 1 192 ? 15.018 23.392 -4.864 1.00 60.25 192 VAL A O 1
ATOM 1523 N N . GLU A 1 193 ? 14.170 23.042 -2.825 1.00 60.91 193 GLU A N 1
ATOM 1524 C CA . GLU A 1 193 ? 14.457 24.401 -2.350 1.00 60.91 193 GLU A CA 1
ATOM 1525 C C . GLU A 1 193 ? 15.950 24.666 -2.140 1.00 60.91 193 GLU A C 1
ATOM 1527 O O . GLU A 1 193 ? 16.426 25.751 -2.478 1.00 60.91 193 GLU A O 1
ATOM 1532 N N . ARG A 1 194 ? 16.702 23.695 -1.611 1.00 57.50 194 ARG A N 1
ATOM 1533 C CA . ARG A 1 194 ? 18.154 23.824 -1.429 1.00 57.50 194 ARG A CA 1
ATOM 1534 C C . ARG A 1 194 ? 18.886 23.899 -2.762 1.00 57.50 194 ARG A C 1
ATOM 1536 O O . ARG A 1 194 ? 19.699 24.798 -2.938 1.00 57.50 194 ARG A O 1
ATOM 1543 N N . LEU A 1 195 ? 18.519 23.053 -3.726 1.00 58.88 195 LEU A N 1
ATOM 1544 C CA . LEU A 1 195 ? 19.074 23.102 -5.083 1.00 58.88 195 LEU A CA 1
ATOM 1545 C C . LEU A 1 195 ? 18.809 24.455 -5.763 1.00 58.88 195 LEU A C 1
ATOM 1547 O O . LEU A 1 195 ? 19.704 25.015 -6.383 1.00 58.88 195 LEU A O 1
ATOM 1551 N N . LYS A 1 196 ? 17.616 25.036 -5.578 1.00 61.53 196 LYS A N 1
ATOM 1552 C CA . LYS A 1 196 ? 17.296 26.382 -6.088 1.00 61.53 196 LYS A CA 1
ATOM 1553 C C . LYS A 1 196 ? 18.073 27.506 -5.397 1.00 61.53 196 LYS A C 1
ATOM 1555 O O . LYS A 1 196 ? 18.218 28.582 -5.971 1.00 61.53 196 LYS A O 1
ATOM 1560 N N . ARG A 1 197 ? 18.511 27.303 -4.150 1.00 55.00 197 ARG A N 1
ATOM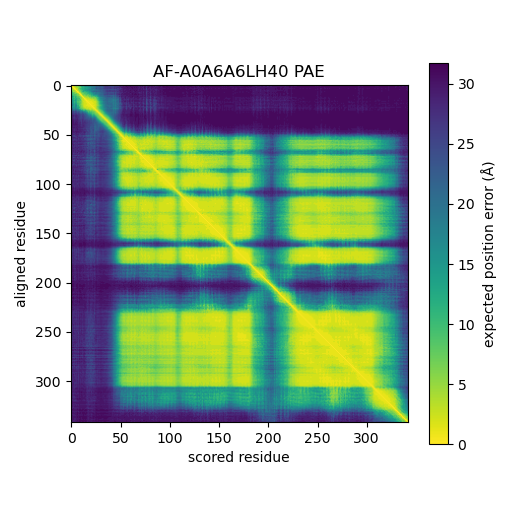 1561 C CA . ARG A 1 197 ? 19.249 28.305 -3.367 1.00 55.00 197 ARG A CA 1
ATOM 1562 C C . ARG A 1 197 ? 20.746 28.283 -3.687 1.00 55.00 197 ARG A C 1
ATOM 1564 O O . ARG A 1 197 ? 21.352 29.350 -3.734 1.00 55.00 197 ARG A O 1
ATOM 1571 N N . ASP A 1 198 ? 21.299 27.106 -3.971 1.00 47.56 198 ASP A N 1
ATOM 1572 C CA . ASP A 1 198 ? 22.710 26.928 -4.339 1.00 47.56 198 ASP A CA 1
ATOM 1573 C C . ASP A 1 198 ? 23.043 27.515 -5.727 1.00 47.56 198 ASP A C 1
ATOM 1575 O O . ASP A 1 198 ? 24.161 27.992 -5.935 1.00 47.56 198 ASP A O 1
ATOM 1579 N N . ASP A 1 199 ? 22.064 27.608 -6.638 1.00 50.19 199 ASP A N 1
ATOM 1580 C CA . ASP A 1 199 ? 22.207 28.316 -7.924 1.00 50.19 199 ASP A CA 1
ATOM 1581 C C . ASP A 1 199 ? 22.486 29.828 -7.759 1.00 50.19 199 ASP A C 1
ATOM 1583 O O . ASP A 1 199 ? 23.018 30.468 -8.667 1.00 50.19 199 ASP A O 1
ATOM 1587 N N . LEU A 1 200 ? 22.158 30.422 -6.602 1.00 51.25 200 LEU A N 1
ATOM 1588 C CA . LEU A 1 200 ? 22.339 31.857 -6.336 1.00 51.25 200 LEU A CA 1
ATOM 1589 C C . LEU A 1 200 ? 23.650 32.193 -5.607 1.00 51.25 200 LEU A C 1
ATOM 1591 O O . LEU A 1 200 ? 23.998 33.370 -5.507 1.00 51.25 200 LEU A O 1
ATOM 1595 N N . SER A 1 201 ? 24.388 31.200 -5.101 1.00 46.31 201 SER A N 1
ATOM 1596 C CA . SER A 1 201 ? 25.593 31.412 -4.284 1.00 46.31 201 SER A CA 1
ATOM 1597 C C . SER A 1 201 ? 26.877 30.909 -4.942 1.00 46.31 201 SER A C 1
ATOM 1599 O O . SER A 1 201 ? 27.828 30.553 -4.248 1.00 46.31 201 SER A O 1
ATOM 1601 N N . SER A 1 202 ? 26.935 30.879 -6.275 1.00 44.91 202 SER A N 1
ATOM 1602 C CA . SER A 1 202 ? 28.073 30.386 -7.060 1.00 44.91 202 SER A CA 1
ATOM 1603 C C . SER A 1 202 ? 29.317 31.293 -7.001 1.00 44.91 202 SER A C 1
ATOM 1605 O O . SER A 1 202 ? 29.849 31.700 -8.034 1.00 44.91 202 SER A O 1
ATOM 1607 N N . GLN A 1 203 ? 29.813 31.613 -5.805 1.00 45.06 203 GLN A N 1
ATOM 1608 C CA . GLN A 1 203 ? 31.173 32.088 -5.585 1.00 45.06 203 GLN A CA 1
ATOM 1609 C C . GLN A 1 203 ? 31.745 31.452 -4.309 1.00 45.06 203 GLN A C 1
ATOM 1611 O O . GLN A 1 203 ? 31.284 31.722 -3.208 1.00 45.06 203 GLN A O 1
ATOM 1616 N N . GLN A 1 204 ? 32.818 30.680 -4.519 1.00 39.12 204 GLN A N 1
ATOM 1617 C CA . GLN A 1 204 ? 33.857 30.261 -3.565 1.00 39.12 204 GLN A CA 1
ATOM 1618 C C . GLN A 1 204 ? 33.739 28.903 -2.824 1.00 39.12 204 GLN A C 1
ATOM 1620 O O . GLN A 1 204 ? 33.148 28.768 -1.763 1.00 39.12 204 GLN A O 1
ATOM 1625 N N . THR A 1 205 ? 34.582 27.989 -3.335 1.00 33.88 205 THR A N 1
ATOM 1626 C CA . THR A 1 205 ? 35.548 27.094 -2.649 1.00 33.88 205 THR A CA 1
ATOM 1627 C C . THR A 1 205 ? 35.112 25.789 -1.977 1.00 33.88 205 THR A C 1
ATOM 1629 O O . THR A 1 205 ? 34.330 25.758 -1.040 1.00 33.88 205 THR A O 1
ATOM 1632 N N . SER A 1 206 ? 35.811 24.727 -2.410 1.00 36.91 206 SER A N 1
ATOM 1633 C CA . SER A 1 206 ? 36.101 23.461 -1.718 1.00 36.91 206 SER A CA 1
ATOM 1634 C C . SER A 1 206 ? 34.915 22.748 -1.071 1.00 36.91 206 SER A C 1
ATOM 1636 O O . SER A 1 206 ? 34.563 22.992 0.080 1.00 36.91 206 SER A O 1
ATOM 1638 N N . ILE A 1 207 ? 34.387 21.766 -1.799 1.00 44.28 207 ILE A N 1
ATOM 1639 C CA . ILE A 1 207 ? 33.451 20.764 -1.295 1.00 44.28 207 ILE A CA 1
ATOM 1640 C C . ILE A 1 207 ? 34.217 19.866 -0.305 1.00 44.28 207 ILE A C 1
ATOM 1642 O O . ILE A 1 207 ? 34.820 18.871 -0.698 1.00 44.28 207 ILE A O 1
ATOM 1646 N N . ASN A 1 208 ? 34.261 20.245 0.973 1.00 43.62 208 ASN A N 1
ATOM 1647 C CA . ASN A 1 208 ? 34.649 19.334 2.047 1.00 43.62 208 ASN A CA 1
ATOM 1648 C C . ASN A 1 208 ? 33.358 18.686 2.562 1.00 43.62 208 ASN A C 1
ATOM 1650 O O . ASN A 1 208 ? 32.556 19.331 3.241 1.00 43.62 208 ASN A O 1
ATOM 1654 N N . ILE A 1 209 ? 33.104 17.456 2.115 1.00 48.56 209 ILE A N 1
ATOM 1655 C CA . ILE A 1 209 ? 31.931 16.681 2.514 1.00 48.56 209 ILE A CA 1
ATOM 1656 C C . ILE A 1 209 ? 32.177 16.197 3.942 1.00 48.56 209 ILE A C 1
ATOM 1658 O O . ILE A 1 209 ? 33.003 15.326 4.183 1.00 48.56 209 ILE A O 1
ATOM 1662 N N . ASP A 1 210 ? 31.470 16.806 4.884 1.00 58.38 210 ASP A N 1
ATOM 1663 C CA . ASP A 1 210 ? 31.411 16.374 6.276 1.00 58.38 210 ASP A CA 1
ATOM 1664 C C . ASP A 1 210 ? 30.724 14.995 6.352 1.00 58.38 210 ASP A C 1
ATOM 1666 O O . ASP A 1 210 ? 29.539 14.871 6.024 1.00 58.38 210 ASP A O 1
ATOM 1670 N N . GLU A 1 211 ? 31.464 13.954 6.742 1.00 57.69 211 GLU A N 1
ATOM 1671 C CA . GLU A 1 211 ? 30.994 12.558 6.822 1.00 57.69 211 GLU A CA 1
ATOM 1672 C C . GLU A 1 211 ? 29.752 12.407 7.726 1.00 57.69 211 GLU A C 1
ATOM 1674 O O . GLU A 1 211 ? 28.867 11.595 7.455 1.00 57.69 211 GLU A O 1
ATOM 1679 N N . ASP A 1 212 ? 29.601 13.250 8.753 1.00 56.56 212 ASP A N 1
ATOM 1680 C CA . ASP A 1 212 ? 28.415 13.241 9.619 1.00 56.56 212 ASP A CA 1
ATOM 1681 C C . ASP A 1 212 ? 27.168 13.805 8.917 1.00 56.56 212 ASP A C 1
ATOM 1683 O O . ASP A 1 212 ? 26.044 13.336 9.143 1.00 56.56 212 ASP A O 1
ATOM 1687 N N . LYS A 1 213 ? 27.343 14.764 7.996 1.00 55.81 213 LYS A N 1
ATOM 1688 C CA . LYS A 1 213 ? 26.259 15.234 7.117 1.00 55.81 213 LYS A CA 1
ATOM 1689 C C . LYS A 1 213 ? 25.928 14.191 6.059 1.00 55.81 213 LYS A C 1
ATOM 1691 O O . LYS A 1 213 ? 24.749 13.969 5.802 1.00 55.81 213 LYS A O 1
ATOM 1696 N N . GLN A 1 214 ? 26.936 13.523 5.501 1.00 52.22 214 GLN A N 1
ATOM 1697 C CA . GLN A 1 214 ? 26.767 12.418 4.555 1.00 52.22 214 GLN A CA 1
ATOM 1698 C C . GLN A 1 214 ? 25.930 11.290 5.178 1.00 52.22 214 GLN A C 1
ATOM 1700 O O . GLN A 1 214 ? 24.954 10.853 4.576 1.00 52.22 214 GLN A O 1
ATOM 1705 N N . ASN A 1 215 ? 26.238 10.879 6.411 1.00 51.69 215 ASN A N 1
ATOM 1706 C CA . ASN A 1 215 ? 25.509 9.825 7.122 1.00 51.69 215 ASN A CA 1
ATOM 1707 C C . ASN A 1 215 ? 24.070 10.225 7.476 1.00 51.69 215 ASN A C 1
ATOM 1709 O O . ASN A 1 215 ? 23.158 9.413 7.323 1.00 51.69 215 ASN A O 1
ATOM 1713 N N . ARG A 1 216 ? 23.836 11.482 7.883 1.00 53.97 216 ARG A N 1
ATOM 1714 C CA . ARG A 1 216 ? 22.476 12.007 8.111 1.00 53.97 216 ARG A CA 1
ATOM 1715 C C . ARG A 1 216 ? 21.651 12.077 6.828 1.00 53.97 216 ARG A C 1
ATOM 1717 O O . ARG A 1 216 ? 20.476 11.713 6.836 1.00 53.97 216 ARG A O 1
ATOM 1724 N N . LEU A 1 217 ? 22.262 12.509 5.726 1.00 52.06 217 LEU A N 1
ATOM 1725 C CA . LEU A 1 217 ? 21.623 12.521 4.413 1.00 52.06 217 LEU A CA 1
ATOM 1726 C C . LEU A 1 217 ? 21.341 11.093 3.946 1.00 52.06 217 LEU A C 1
ATOM 1728 O O . LEU A 1 217 ? 20.233 10.817 3.521 1.00 52.06 217 LEU A O 1
ATOM 1732 N N . GLN A 1 218 ? 22.274 10.156 4.106 1.00 51.25 218 GLN A N 1
ATOM 1733 C CA . GLN A 1 218 ? 22.059 8.748 3.765 1.00 51.25 218 GLN A CA 1
ATOM 1734 C C . GLN A 1 218 ? 20.967 8.087 4.614 1.00 51.25 218 GLN A C 1
ATOM 1736 O O . GLN A 1 218 ? 20.192 7.298 4.082 1.00 51.25 218 GLN A O 1
ATOM 1741 N N . SER A 1 219 ? 20.852 8.413 5.907 1.00 53.31 219 SER A N 1
ATOM 1742 C CA . SER A 1 219 ? 19.741 7.922 6.733 1.00 53.31 219 SER A CA 1
ATOM 1743 C C . SER A 1 219 ? 18.393 8.513 6.322 1.00 53.31 219 SER A C 1
ATOM 1745 O O . SER A 1 219 ? 17.406 7.789 6.339 1.00 53.31 219 SER A O 1
ATOM 1747 N N . ALA A 1 220 ? 18.360 9.785 5.910 1.00 50.72 220 ALA A N 1
ATOM 1748 C CA . ALA A 1 220 ? 17.151 10.451 5.417 1.00 50.72 220 ALA A CA 1
ATOM 1749 C C . ALA A 1 220 ? 16.776 10.025 3.982 1.00 50.72 220 ALA A C 1
ATOM 1751 O O . ALA A 1 220 ? 15.614 10.074 3.597 1.00 50.72 220 ALA A O 1
ATOM 1752 N N . LEU A 1 221 ? 17.762 9.599 3.186 1.00 49.59 221 LEU A N 1
ATOM 1753 C CA . LEU A 1 221 ? 17.595 9.111 1.815 1.00 49.59 221 LEU A CA 1
ATOM 1754 C C . LEU A 1 221 ? 17.314 7.607 1.747 1.00 49.59 221 LEU A C 1
ATOM 1756 O O . LEU A 1 221 ? 16.895 7.129 0.692 1.00 49.59 221 LEU A O 1
ATOM 1760 N N . ARG A 1 222 ? 17.555 6.853 2.831 1.00 55.69 222 ARG A N 1
ATOM 1761 C CA . ARG A 1 222 ? 17.264 5.417 2.886 1.00 55.69 222 ARG A CA 1
ATOM 1762 C C . ARG A 1 222 ? 15.774 5.234 2.655 1.00 55.69 222 ARG A C 1
ATOM 1764 O O . ARG A 1 222 ? 14.953 5.606 3.492 1.00 55.69 222 ARG A O 1
ATOM 1771 N N . SER A 1 223 ? 15.427 4.654 1.512 1.00 62.91 223 SER A N 1
ATOM 1772 C CA . SER A 1 223 ? 14.028 4.446 1.175 1.00 62.91 223 SER A CA 1
ATOM 1773 C C . SER A 1 223 ? 13.379 3.534 2.232 1.00 62.91 223 SER A C 1
ATOM 1775 O O . SER A 1 223 ? 13.997 2.547 2.642 1.00 62.91 223 SER A O 1
ATOM 1777 N N . PRO A 1 224 ? 12.135 3.798 2.680 1.00 60.66 224 PRO A N 1
ATOM 1778 C CA . PRO A 1 224 ? 11.405 2.879 3.563 1.00 60.66 224 PRO A CA 1
ATOM 1779 C C . PRO A 1 224 ? 11.344 1.452 2.988 1.00 60.66 224 PRO A C 1
ATOM 1781 O O . PRO A 1 224 ? 11.343 0.456 3.708 1.00 60.66 224 PRO A O 1
ATOM 1784 N N . THR A 1 225 ? 11.392 1.356 1.658 1.00 59.22 225 THR A N 1
ATOM 1785 C CA . THR A 1 225 ? 11.506 0.128 0.873 1.00 59.22 225 THR A CA 1
ATOM 1786 C C . THR A 1 225 ? 12.791 -0.667 1.161 1.00 59.22 225 THR A C 1
ATOM 1788 O O . THR A 1 225 ? 12.768 -1.888 1.093 1.00 59.22 225 THR A O 1
ATOM 1791 N N . GLU A 1 226 ? 13.920 -0.060 1.521 1.00 66.38 226 GLU A N 1
ATOM 1792 C CA . GLU A 1 226 ? 15.150 -0.808 1.851 1.00 66.38 226 GLU A CA 1
ATOM 1793 C C . GLU A 1 226 ? 15.086 -1.534 3.197 1.00 66.38 226 GLU A C 1
ATOM 1795 O O . GLU A 1 226 ? 15.838 -2.481 3.420 1.00 66.38 226 GLU A O 1
ATOM 1800 N N . GLN A 1 227 ? 14.191 -1.106 4.088 1.00 69.81 227 GLN A N 1
ATOM 1801 C CA . GLN A 1 227 ? 14.060 -1.661 5.432 1.00 69.81 227 GLN A CA 1
ATOM 1802 C C . GLN A 1 227 ? 13.158 -2.908 5.484 1.00 69.81 227 GLN A C 1
ATOM 1804 O O . GLN A 1 227 ? 13.157 -3.620 6.488 1.00 69.81 227 GLN A O 1
ATOM 1809 N N . ILE A 1 228 ? 12.406 -3.202 4.415 1.00 79.50 228 ILE A N 1
ATOM 1810 C CA . ILE A 1 228 ? 11.635 -4.447 4.305 1.00 79.50 228 ILE A CA 1
ATOM 1811 C C . ILE A 1 228 ? 12.545 -5.582 3.830 1.00 79.50 228 ILE A C 1
ATOM 1813 O O . ILE A 1 228 ? 13.325 -5.432 2.887 1.00 79.50 228 ILE A O 1
ATOM 1817 N N . GLU A 1 229 ? 12.365 -6.761 4.419 1.00 83.25 229 GLU A N 1
ATOM 1818 C CA . GLU A 1 229 ? 12.927 -8.005 3.906 1.00 83.25 229 GLU A CA 1
ATOM 1819 C C . GLU A 1 229 ? 12.539 -8.237 2.432 1.00 83.25 229 GLU A C 1
ATOM 1821 O O . GLU A 1 229 ? 11.368 -8.173 2.052 1.00 83.25 229 GLU A O 1
ATOM 1826 N N . ALA A 1 230 ? 13.528 -8.527 1.582 1.00 85.62 230 ALA A N 1
ATOM 1827 C CA . ALA A 1 230 ? 13.315 -8.661 0.140 1.00 85.62 230 ALA A CA 1
ATOM 1828 C C . ALA A 1 230 ? 12.265 -9.731 -0.218 1.00 85.62 230 ALA A C 1
ATOM 1830 O O . ALA A 1 230 ? 11.569 -9.591 -1.222 1.00 85.62 230 ALA A O 1
ATOM 1831 N N . GLU A 1 231 ? 12.126 -10.772 0.604 1.00 88.75 231 GLU A N 1
ATOM 1832 C CA . GLU A 1 231 ? 11.139 -11.836 0.406 1.00 88.75 231 GLU A CA 1
ATOM 1833 C C . GLU A 1 231 ? 9.696 -11.341 0.579 1.00 88.75 231 GLU A C 1
ATOM 1835 O O . GLU A 1 231 ? 8.834 -11.659 -0.241 1.00 88.75 231 GLU A O 1
ATOM 1840 N N . GLU A 1 232 ? 9.432 -10.475 1.561 1.00 90.19 232 GLU A N 1
ATOM 1841 C CA . GLU A 1 232 ? 8.101 -9.884 1.747 1.00 90.19 232 GLU A CA 1
ATOM 1842 C C . GLU A 1 232 ? 7.735 -8.936 0.596 1.00 90.19 232 GLU A C 1
ATOM 1844 O O . GLU A 1 232 ? 6.592 -8.913 0.141 1.00 90.19 232 GLU A O 1
ATOM 1849 N N . GLN A 1 233 ? 8.712 -8.209 0.044 1.00 92.94 233 GLN A N 1
ATOM 1850 C CA . GLN A 1 233 ? 8.498 -7.363 -1.137 1.00 92.94 233 GLN A CA 1
ATOM 1851 C C . GLN A 1 233 ? 8.115 -8.179 -2.371 1.00 92.94 233 GLN A C 1
ATOM 1853 O O . GLN A 1 233 ? 7.166 -7.831 -3.077 1.00 92.94 233 GLN A O 1
ATOM 1858 N N . LYS A 1 234 ? 8.842 -9.274 -2.627 1.00 94.12 234 LYS A N 1
ATOM 1859 C CA . LYS A 1 234 ? 8.543 -10.193 -3.733 1.00 94.12 234 LYS A CA 1
ATOM 1860 C C . LYS A 1 234 ? 7.152 -10.792 -3.576 1.00 94.12 234 LYS A C 1
ATOM 1862 O O . LYS A 1 234 ? 6.391 -10.822 -4.539 1.00 94.12 234 LYS A O 1
ATOM 1867 N N . ARG A 1 235 ? 6.801 -11.214 -2.360 1.00 94.75 235 ARG A N 1
ATOM 1868 C CA . ARG A 1 235 ? 5.488 -11.776 -2.044 1.00 94.75 235 ARG A CA 1
ATOM 1869 C C . ARG A 1 235 ? 4.360 -10.777 -2.299 1.00 94.75 235 ARG A C 1
ATOM 1871 O O . ARG A 1 235 ? 3.386 -11.127 -2.959 1.00 94.75 235 ARG A O 1
ATOM 1878 N N . LEU A 1 236 ? 4.501 -9.529 -1.845 1.00 96.00 236 LEU A N 1
ATOM 1879 C CA . LEU A 1 236 ? 3.526 -8.470 -2.129 1.00 96.00 236 LEU A CA 1
ATOM 1880 C C . LEU A 1 236 ? 3.364 -8.222 -3.633 1.00 96.00 236 LEU A C 1
ATOM 1882 O O . LEU A 1 236 ? 2.234 -8.089 -4.102 1.00 96.00 236 LEU A O 1
ATOM 1886 N N . ILE A 1 237 ? 4.464 -8.205 -4.393 1.00 96.44 237 ILE A N 1
ATOM 1887 C CA . ILE A 1 237 ? 4.410 -8.073 -5.855 1.00 96.44 237 ILE A CA 1
ATOM 1888 C C . ILE A 1 237 ? 3.694 -9.251 -6.509 1.00 96.44 237 ILE A C 1
ATOM 1890 O O . ILE A 1 237 ? 2.870 -9.030 -7.389 1.00 96.44 237 ILE A O 1
ATOM 1894 N N . GLN A 1 238 ? 3.946 -10.485 -6.076 1.00 95.81 238 GLN A N 1
ATOM 1895 C CA . GLN A 1 238 ? 3.266 -11.660 -6.630 1.00 95.81 238 GLN A CA 1
ATOM 1896 C C . GLN A 1 238 ? 1.748 -11.582 -6.424 1.00 95.81 238 GLN A C 1
ATOM 1898 O O . GLN A 1 238 ? 0.989 -11.745 -7.380 1.00 95.81 238 GLN A O 1
ATOM 1903 N N . ILE A 1 239 ? 1.308 -11.242 -5.209 1.00 95.56 239 ILE A N 1
ATOM 1904 C CA . ILE A 1 239 ? -0.114 -11.034 -4.895 1.00 95.56 239 ILE A CA 1
ATOM 1905 C C . ILE A 1 239 ? -0.692 -9.899 -5.754 1.00 95.56 239 ILE A C 1
ATOM 1907 O O . ILE A 1 239 ? -1.784 -10.019 -6.312 1.00 95.56 239 ILE A O 1
ATOM 1911 N N . ALA A 1 240 ? 0.037 -8.790 -5.894 1.00 96.62 240 ALA A N 1
ATOM 1912 C CA . ALA A 1 240 ? -0.385 -7.669 -6.724 1.00 96.62 240 ALA A CA 1
ATOM 1913 C C . ALA A 1 240 ? -0.528 -8.071 -8.204 1.00 96.62 240 ALA A C 1
ATOM 1915 O O . ALA A 1 240 ? -1.529 -7.735 -8.835 1.00 96.62 240 ALA A O 1
ATOM 1916 N N . CYS A 1 241 ? 0.402 -8.857 -8.751 1.00 96.25 241 CYS A N 1
ATOM 1917 C CA . CYS A 1 241 ? 0.308 -9.400 -10.106 1.00 96.25 241 CYS A CA 1
ATOM 1918 C C . CYS A 1 241 ? -0.922 -10.302 -10.282 1.00 96.25 241 CYS A C 1
ATOM 1920 O O . CYS A 1 241 ? -1.606 -10.189 -11.300 1.00 96.25 241 CYS A O 1
ATOM 1922 N N . HIS A 1 242 ? -1.269 -11.137 -9.296 1.00 94.19 242 HIS A N 1
ATOM 1923 C CA . HIS A 1 242 ? -2.523 -11.900 -9.326 1.00 94.19 242 HIS A CA 1
ATOM 1924 C C . HIS A 1 242 ? -3.756 -10.991 -9.308 1.00 94.19 242 HIS A C 1
ATOM 1926 O O . HIS A 1 242 ? -4.702 -11.225 -10.060 1.00 94.19 242 HIS A O 1
ATOM 1932 N N . CYS A 1 243 ? -3.745 -9.911 -8.525 1.00 93.81 243 CYS A N 1
ATOM 1933 C CA . CYS A 1 243 ? -4.820 -8.917 -8.535 1.00 93.81 243 CYS A CA 1
ATOM 1934 C C . CYS A 1 243 ? -4.987 -8.275 -9.925 1.00 93.81 243 CYS A C 1
ATOM 1936 O O . CYS A 1 243 ? -6.106 -8.162 -10.429 1.00 93.81 243 CYS A O 1
ATOM 1938 N N . ILE A 1 244 ? -3.881 -7.909 -10.581 1.00 95.31 244 ILE A N 1
ATOM 1939 C CA . ILE A 1 244 ? -3.892 -7.341 -11.939 1.00 95.31 244 ILE A CA 1
ATOM 1940 C C . ILE A 1 244 ? -4.455 -8.362 -12.938 1.00 95.31 244 ILE A C 1
ATOM 1942 O O . ILE A 1 244 ? -5.381 -8.041 -13.684 1.00 95.31 244 ILE A O 1
ATOM 1946 N N . LYS A 1 245 ? -3.972 -9.611 -12.897 1.00 93.44 245 LYS A N 1
ATOM 1947 C CA . LYS A 1 245 ? -4.458 -10.721 -13.738 1.00 93.44 245 LYS A CA 1
ATOM 1948 C C . LYS A 1 245 ? -5.961 -10.966 -13.575 1.00 93.44 245 LYS A C 1
ATOM 1950 O O . LYS A 1 245 ? -6.657 -11.217 -14.555 1.00 93.44 245 LYS A O 1
ATOM 1955 N N . ASN A 1 246 ? -6.476 -10.840 -12.353 1.00 91.25 246 ASN A N 1
ATOM 1956 C CA . ASN A 1 246 ? -7.893 -11.029 -12.039 1.00 91.25 246 ASN A CA 1
ATOM 1957 C C . ASN A 1 246 ? -8.786 -9.819 -12.368 1.00 91.25 246 ASN A C 1
ATOM 1959 O O . ASN A 1 246 ? -10.009 -9.914 -12.212 1.00 91.25 246 ASN A O 1
ATOM 1963 N N . GLN A 1 247 ? -8.205 -8.715 -12.858 1.00 92.25 247 GLN A N 1
ATOM 1964 C CA . GLN A 1 247 ? -8.921 -7.520 -13.313 1.00 92.25 247 GLN A CA 1
ATOM 1965 C C . GLN A 1 247 ? -9.872 -6.977 -12.235 1.00 92.25 247 GLN A C 1
ATOM 1967 O O . GLN A 1 247 ? -11.079 -6.836 -12.447 1.00 92.25 247 GLN A O 1
ATOM 1972 N N . LEU A 1 248 ? -9.331 -6.725 -11.038 1.00 91.69 248 LEU A N 1
ATOM 1973 C CA . LEU A 1 248 ? -10.107 -6.175 -9.923 1.00 91.69 248 LEU A CA 1
ATOM 1974 C C . LEU A 1 248 ? -10.729 -4.801 -10.268 1.00 91.69 248 LEU A C 1
ATOM 1976 O O . LEU A 1 248 ? -10.259 -4.129 -11.192 1.00 91.69 248 LEU A O 1
ATOM 1980 N N . PR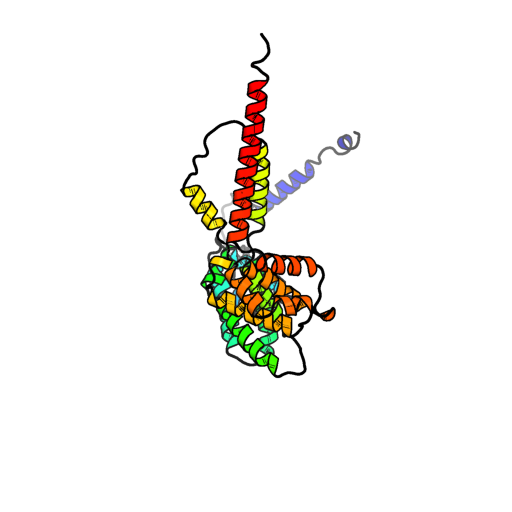O A 1 249 ? -11.767 -4.356 -9.531 1.00 93.31 249 PRO A N 1
ATOM 1981 C CA . PRO A 1 249 ? -12.383 -3.044 -9.730 1.00 93.31 249 PRO A CA 1
ATOM 1982 C C . PRO A 1 249 ? -11.384 -1.888 -9.597 1.00 93.31 249 PRO A C 1
ATOM 1984 O O . PRO A 1 249 ? -10.383 -2.009 -8.886 1.00 93.31 249 PRO A O 1
ATOM 1987 N N . SER A 1 250 ? -11.684 -0.754 -10.237 1.00 94.88 250 SER A N 1
ATOM 1988 C CA . SER A 1 250 ? -10.782 0.405 -10.320 1.00 94.88 250 SER A CA 1
ATOM 1989 C C . SER A 1 250 ? -10.257 0.906 -8.968 1.00 94.88 250 SER A C 1
ATOM 1991 O O . SER A 1 250 ? -9.072 1.211 -8.861 1.00 94.88 250 SER A O 1
ATOM 1993 N N . GLU A 1 251 ? -11.094 0.933 -7.926 1.00 92.88 251 GLU A N 1
ATOM 1994 C CA . GLU A 1 251 ? -10.707 1.364 -6.573 1.00 92.88 251 GLU A CA 1
ATOM 1995 C C . GLU A 1 251 ? -9.570 0.508 -5.998 1.00 92.88 251 GLU A C 1
ATOM 1997 O O . GLU A 1 251 ? -8.563 1.031 -5.520 1.00 92.88 251 GLU A O 1
ATOM 2002 N N . THR A 1 252 ? -9.700 -0.818 -6.087 1.00 94.62 252 THR A N 1
ATOM 2003 C CA . THR A 1 252 ? -8.662 -1.745 -5.628 1.00 94.62 252 THR A CA 1
ATOM 2004 C C . THR A 1 252 ? -7.459 -1.720 -6.558 1.00 94.62 252 THR A C 1
ATOM 2006 O O . THR A 1 252 ? -6.326 -1.720 -6.085 1.00 94.62 252 THR A O 1
ATOM 2009 N N . MET A 1 253 ? -7.688 -1.663 -7.874 1.00 96.44 253 MET A N 1
ATOM 2010 C CA . MET A 1 253 ? -6.608 -1.623 -8.860 1.00 96.44 253 MET A CA 1
ATOM 2011 C C . MET A 1 253 ? -5.705 -0.407 -8.651 1.00 96.44 253 MET A C 1
ATOM 2013 O O . MET A 1 253 ? -4.487 -0.520 -8.760 1.00 96.44 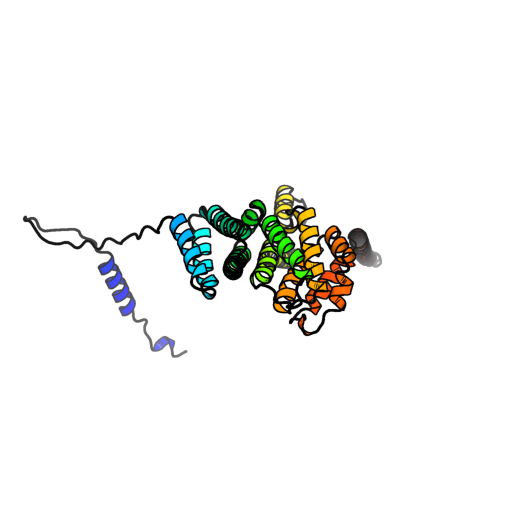253 MET A O 1
ATOM 2017 N N . HIS A 1 254 ? -6.283 0.736 -8.283 1.00 96.56 254 HIS A N 1
ATOM 2018 C CA . HIS A 1 254 ? -5.522 1.932 -7.959 1.00 96.56 254 HIS A CA 1
ATOM 2019 C C . HIS A 1 254 ? -4.557 1.694 -6.792 1.00 96.56 254 HIS A C 1
ATOM 2021 O O . HIS A 1 254 ? -3.361 1.930 -6.945 1.00 96.56 254 HIS A O 1
ATOM 2027 N N . ALA A 1 255 ? -5.044 1.156 -5.670 1.00 96.62 255 ALA A N 1
ATOM 2028 C CA . ALA A 1 255 ? -4.205 0.855 -4.508 1.00 96.62 255 ALA A CA 1
ATOM 2029 C C . ALA A 1 255 ? -3.114 -0.188 -4.823 1.00 96.62 255 ALA A C 1
ATOM 2031 O O . ALA A 1 255 ? -1.964 -0.038 -4.413 1.00 96.62 255 ALA A O 1
ATOM 2032 N N . VAL A 1 256 ? -3.461 -1.225 -5.595 1.00 97.19 256 VAL A N 1
ATOM 2033 C CA . VAL A 1 256 ? -2.528 -2.278 -6.026 1.00 97.19 256 VAL A CA 1
ATOM 2034 C C . VAL A 1 256 ? -1.404 -1.701 -6.889 1.00 97.19 256 VAL A C 1
ATOM 2036 O O . VAL A 1 256 ? -0.229 -1.967 -6.632 1.00 97.19 256 VAL A O 1
ATOM 2039 N N . LEU A 1 257 ? -1.740 -0.901 -7.904 1.00 97.25 257 LEU A N 1
ATOM 2040 C CA . LEU A 1 257 ? -0.748 -0.325 -8.813 1.00 97.25 257 LEU A CA 1
ATOM 2041 C C . LEU A 1 257 ? 0.078 0.780 -8.152 1.00 97.25 257 LEU A C 1
ATOM 2043 O O . LEU A 1 257 ? 1.263 0.898 -8.458 1.00 97.25 257 LEU A O 1
ATOM 2047 N N . GLN A 1 258 ? -0.494 1.541 -7.215 1.00 95.31 258 GLN A N 1
ATOM 2048 C CA . GLN A 1 258 ? 0.280 2.463 -6.379 1.00 95.31 258 GLN A CA 1
ATOM 2049 C C . GLN A 1 258 ? 1.377 1.714 -5.621 1.00 95.31 258 GLN A C 1
ATOM 2051 O O . GLN A 1 258 ? 2.554 2.038 -5.794 1.00 95.31 258 GLN A O 1
ATOM 2056 N N . LEU A 1 259 ? 1.023 0.634 -4.914 1.00 95.50 259 LEU A N 1
ATOM 2057 C CA . LEU A 1 259 ? 2.011 -0.178 -4.207 1.00 95.50 259 LEU A CA 1
ATOM 2058 C C . LEU A 1 259 ? 3.050 -0.784 -5.164 1.00 95.50 259 LEU A C 1
ATOM 2060 O O . LEU A 1 259 ? 4.243 -0.770 -4.861 1.00 95.50 259 LEU A O 1
ATOM 2064 N N . CYS A 1 260 ? 2.629 -1.271 -6.338 1.00 96.50 260 CYS A N 1
ATOM 2065 C CA . CYS A 1 260 ? 3.561 -1.756 -7.360 1.00 96.50 260 CYS A CA 1
ATOM 2066 C C . CYS A 1 260 ? 4.552 -0.663 -7.765 1.00 96.50 260 CYS A C 1
ATOM 2068 O O . CYS A 1 260 ? 5.748 -0.926 -7.841 1.00 96.50 260 CYS A O 1
ATOM 2070 N N . SER A 1 261 ? 4.092 0.570 -7.986 1.00 94.94 261 SER A N 1
ATOM 2071 C CA . SER A 1 261 ? 4.973 1.688 -8.338 1.00 94.94 261 SER A CA 1
ATOM 2072 C C . SER A 1 261 ? 5.984 2.012 -7.233 1.00 94.94 261 SER A C 1
ATOM 2074 O O . SER A 1 261 ? 7.130 2.337 -7.535 1.00 94.94 261 SER A O 1
ATOM 2076 N N . SER A 1 262 ? 5.605 1.856 -5.962 1.00 92.62 262 SER A N 1
ATOM 2077 C CA . SER A 1 262 ? 6.484 2.056 -4.805 1.00 92.62 262 SER A CA 1
ATOM 2078 C C . SER A 1 262 ? 7.523 0.931 -4.672 1.00 92.62 262 SER A C 1
ATOM 2080 O O . SER A 1 262 ? 8.712 1.202 -4.496 1.00 92.62 262 SER A O 1
ATOM 2082 N N . LEU A 1 263 ? 7.106 -0.332 -4.821 1.00 92.81 263 LEU A N 1
ATOM 2083 C CA . LEU A 1 263 ? 7.970 -1.512 -4.675 1.00 92.81 263 LEU A CA 1
ATOM 2084 C C . LEU A 1 263 ? 8.925 -1.719 -5.862 1.00 92.81 263 LEU A C 1
ATOM 2086 O O . LEU A 1 263 ? 10.084 -2.084 -5.668 1.00 92.81 263 LEU A O 1
ATOM 2090 N N . THR A 1 264 ? 8.462 -1.461 -7.089 1.00 94.00 264 THR A N 1
ATOM 2091 C CA . THR A 1 264 ? 9.252 -1.668 -8.321 1.00 94.00 264 THR A CA 1
ATOM 2092 C C . THR A 1 264 ? 10.405 -0.683 -8.485 1.00 94.00 264 THR A C 1
ATOM 2094 O O . THR A 1 264 ? 11.282 -0.935 -9.299 1.00 94.00 264 THR A O 1
ATOM 2097 N N . ARG A 1 265 ? 10.498 0.378 -7.671 1.00 89.31 265 ARG A N 1
ATOM 2098 C CA . ARG A 1 265 ? 11.693 1.246 -7.640 1.00 89.31 265 ARG A CA 1
ATOM 2099 C C . ARG A 1 265 ? 12.979 0.457 -7.392 1.00 89.31 265 ARG A C 1
ATOM 2101 O O . ARG A 1 265 ? 14.045 0.831 -7.869 1.00 89.31 265 ARG A O 1
ATOM 2108 N N . LYS A 1 266 ? 12.888 -0.647 -6.643 1.00 88.94 266 LYS A N 1
ATOM 2109 C CA . LYS A 1 266 ? 13.991 -1.591 -6.482 1.00 88.94 266 LYS A CA 1
ATOM 2110 C C . LYS A 1 266 ? 14.019 -2.528 -7.686 1.00 88.94 266 LYS A C 1
ATOM 2112 O O . LYS A 1 266 ? 13.132 -3.367 -7.835 1.00 88.94 266 LYS A O 1
ATOM 2117 N N . HIS A 1 267 ? 15.076 -2.442 -8.494 1.00 90.00 267 HIS A N 1
ATOM 2118 C CA . HIS A 1 267 ? 15.184 -3.198 -9.745 1.00 90.00 267 HIS A CA 1
ATOM 2119 C C . HIS A 1 267 ? 14.969 -4.713 -9.570 1.00 90.00 267 HIS A C 1
ATOM 2121 O O . HIS A 1 267 ? 14.236 -5.322 -10.342 1.00 90.00 267 HIS A O 1
ATOM 2127 N N . SER A 1 268 ? 15.492 -5.328 -8.499 1.00 92.19 268 SER A N 1
ATOM 2128 C CA . SER A 1 268 ? 15.263 -6.761 -8.235 1.00 92.19 268 SER A CA 1
ATOM 2129 C C . SER A 1 268 ? 13.777 -7.124 -8.107 1.00 92.19 268 SER A C 1
ATOM 2131 O O . SER A 1 268 ? 13.377 -8.230 -8.443 1.00 92.19 268 SER A O 1
ATOM 2133 N N . ILE A 1 269 ? 12.960 -6.200 -7.597 1.00 94.12 269 ILE A N 1
ATOM 2134 C CA . ILE A 1 269 ? 11.516 -6.368 -7.424 1.00 94.12 269 ILE A CA 1
ATOM 2135 C C . ILE A 1 269 ? 10.772 -6.056 -8.731 1.00 94.12 269 ILE A C 1
ATOM 2137 O O . ILE A 1 269 ? 9.796 -6.734 -9.049 1.00 94.12 269 ILE A O 1
ATOM 2141 N N . ALA A 1 270 ? 11.256 -5.094 -9.526 1.00 94.81 270 ALA A N 1
ATOM 2142 C CA . ALA A 1 270 ? 10.762 -4.844 -10.883 1.00 94.81 270 ALA A CA 1
ATOM 2143 C C . ALA A 1 270 ? 10.923 -6.068 -11.795 1.00 94.81 270 ALA A C 1
ATOM 2145 O O . ALA A 1 270 ? 9.996 -6.420 -12.523 1.00 94.81 270 ALA A O 1
ATOM 2146 N N . VAL A 1 271 ? 12.059 -6.764 -11.697 1.00 93.69 271 VAL A N 1
ATOM 2147 C CA . VAL A 1 271 ? 12.283 -8.029 -12.408 1.00 93.69 271 VAL A CA 1
ATOM 2148 C C . VAL A 1 271 ? 11.263 -9.082 -11.969 1.00 93.69 271 VAL A C 1
ATOM 2150 O O . VAL A 1 271 ? 10.621 -9.681 -12.826 1.00 93.69 271 VAL A O 1
ATOM 2153 N N . CYS A 1 272 ? 11.004 -9.241 -10.665 1.00 95.69 272 CYS A N 1
ATOM 2154 C CA . CYS A 1 272 ? 9.957 -10.158 -10.193 1.00 95.69 272 CYS A CA 1
ATOM 2155 C C . CYS A 1 272 ? 8.557 -9.791 -10.719 1.00 95.69 272 CYS A C 1
ATOM 2157 O O . CYS A 1 272 ? 7.773 -10.678 -11.049 1.00 95.69 272 CYS A O 1
ATOM 2159 N N . PHE A 1 273 ? 8.235 -8.497 -10.825 1.00 97.25 273 PHE A N 1
ATOM 2160 C CA . PHE A 1 273 ? 6.978 -8.038 -11.426 1.00 97.25 273 PHE A CA 1
ATOM 2161 C C . PHE A 1 273 ? 6.888 -8.415 -12.913 1.00 97.25 273 PHE A C 1
ATOM 2163 O O . PHE A 1 273 ? 5.833 -8.846 -13.380 1.00 97.25 273 PHE A O 1
ATOM 2170 N N . LEU A 1 274 ? 7.989 -8.285 -13.659 1.00 95.69 274 LEU A N 1
ATOM 2171 C CA . LEU A 1 274 ? 8.071 -8.692 -15.062 1.00 95.69 274 LEU A CA 1
ATOM 2172 C C . LEU A 1 274 ? 7.911 -10.211 -15.226 1.00 95.69 274 LEU A C 1
ATOM 2174 O O . LEU A 1 274 ? 7.101 -10.650 -16.042 1.00 95.69 274 LEU A O 1
ATOM 2178 N N . GLU A 1 275 ? 8.636 -11.001 -14.433 1.00 95.56 275 GLU A N 1
ATOM 2179 C CA . GLU A 1 275 ? 8.589 -12.471 -14.443 1.00 95.56 275 GLU A CA 1
ATOM 2180 C C . GLU A 1 275 ? 7.195 -13.015 -14.102 1.00 95.56 275 GLU A C 1
ATOM 2182 O O . GLU A 1 275 ? 6.762 -14.014 -14.672 1.00 95.56 275 GLU A O 1
ATOM 2187 N N . ALA A 1 276 ? 6.455 -12.329 -13.228 1.00 95.12 276 ALA A N 1
ATOM 2188 C CA . ALA A 1 276 ? 5.077 -12.668 -12.875 1.00 95.12 276 ALA A CA 1
ATOM 2189 C C . ALA A 1 276 ? 4.035 -12.259 -13.943 1.00 95.12 276 ALA A C 1
ATOM 2191 O O . ALA A 1 276 ? 2.828 -12.309 -13.676 1.00 95.12 276 ALA A O 1
ATOM 2192 N N . GLU A 1 277 ? 4.478 -11.866 -15.145 1.00 95.31 277 GLU A N 1
ATOM 2193 C CA . GLU A 1 277 ? 3.657 -11.333 -16.242 1.00 95.31 277 GLU A CA 1
ATOM 2194 C C . GLU A 1 277 ? 2.888 -10.056 -15.849 1.00 95.31 277 GLU A C 1
ATOM 2196 O O . GLU A 1 277 ? 1.800 -9.771 -16.359 1.00 95.31 277 GLU A O 1
ATOM 2201 N N . GLY A 1 278 ? 3.435 -9.270 -14.918 1.00 95.44 278 GLY A N 1
ATOM 2202 C CA . GLY A 1 278 ? 2.803 -8.046 -14.433 1.00 95.44 278 GLY A CA 1
ATOM 2203 C C . GLY A 1 278 ? 2.620 -7.011 -15.541 1.00 95.44 278 GLY A C 1
ATOM 2204 O O . GLY A 1 278 ? 1.545 -6.431 -15.662 1.00 95.44 278 GLY A 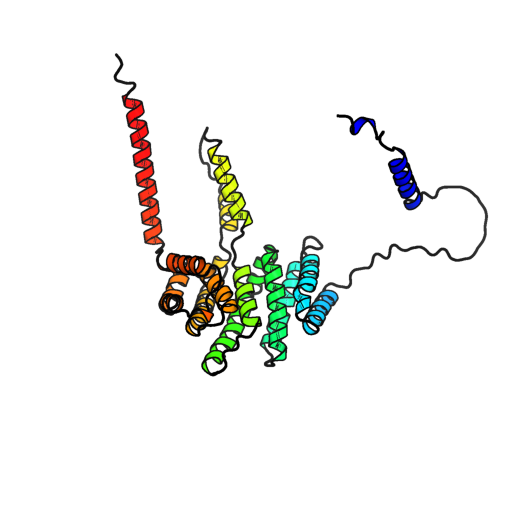O 1
ATOM 2205 N N . VAL A 1 279 ? 3.630 -6.825 -16.402 1.00 95.81 279 VAL A N 1
ATOM 2206 C CA . VAL A 1 279 ? 3.591 -5.839 -17.500 1.00 95.81 279 VAL A CA 1
ATOM 2207 C C . VAL A 1 279 ? 2.552 -6.211 -18.558 1.00 95.81 279 VAL A C 1
ATOM 2209 O O . VAL A 1 279 ? 1.753 -5.367 -18.956 1.00 95.81 279 VAL A O 1
ATOM 2212 N N . SER A 1 280 ? 2.518 -7.469 -19.002 1.00 96.19 280 SER A N 1
ATOM 2213 C CA . SER A 1 280 ? 1.527 -7.914 -19.990 1.00 96.19 280 SER A CA 1
ATOM 2214 C C . SER A 1 280 ? 0.107 -7.837 -19.427 1.00 96.19 280 SER A C 1
ATOM 2216 O O . SER A 1 280 ? -0.804 -7.409 -20.131 1.00 96.19 280 SER A O 1
ATOM 2218 N N . SER A 1 281 ? -0.088 -8.189 -18.154 1.00 96.38 281 SER A N 1
ATOM 2219 C CA . SER A 1 281 ? -1.392 -8.093 -17.489 1.00 96.38 281 SER A CA 1
ATOM 2220 C C . SER A 1 281 ? -1.841 -6.637 -17.329 1.00 96.38 281 SER A C 1
ATOM 2222 O O . SER A 1 281 ? -2.999 -6.325 -17.593 1.00 96.38 281 SER A O 1
ATOM 2224 N N . LEU A 1 282 ? -0.916 -5.739 -16.971 1.00 96.56 282 LEU A N 1
ATOM 2225 C CA . LEU A 1 282 ? -1.149 -4.298 -16.840 1.00 96.56 282 LEU A CA 1
ATOM 2226 C C . LEU A 1 282 ? -1.625 -3.668 -18.157 1.00 96.56 282 LEU A C 1
ATOM 2228 O O . LEU A 1 282 ? -2.571 -2.885 -18.152 1.00 96.56 282 LEU A O 1
ATOM 2232 N N . LEU A 1 283 ? -1.001 -4.030 -19.282 1.00 95.56 283 LEU A N 1
ATOM 2233 C CA . LEU A 1 283 ? -1.348 -3.504 -20.609 1.00 95.56 283 LEU A CA 1
ATOM 2234 C C . LEU A 1 283 ? -2.681 -4.044 -21.157 1.00 95.56 283 LEU A C 1
ATOM 2236 O O . LEU A 1 283 ? -3.254 -3.440 -22.059 1.00 95.56 283 LEU A O 1
ATOM 2240 N N . ASN A 1 284 ? -3.181 -5.158 -20.614 1.00 95.69 284 ASN A N 1
ATOM 2241 C CA . ASN A 1 284 ? -4.432 -5.800 -21.028 1.00 95.69 284 ASN A CA 1
ATOM 2242 C C . ASN A 1 284 ? -5.605 -5.530 -20.064 1.00 95.69 284 ASN A C 1
ATOM 2244 O O . ASN A 1 284 ? -6.621 -6.228 -20.116 1.00 95.69 284 ASN A O 1
ATOM 2248 N N . LEU A 1 285 ? -5.480 -4.551 -19.161 1.00 94.56 285 LEU A N 1
ATOM 2249 C CA . LEU A 1 285 ? -6.544 -4.232 -18.210 1.00 94.56 285 LEU A CA 1
ATOM 2250 C C . LEU A 1 285 ? -7.800 -3.673 -18.912 1.00 94.56 285 LEU A C 1
ATOM 2252 O O . LEU A 1 285 ? -7.694 -2.801 -19.777 1.00 94.56 285 LEU A O 1
ATOM 2256 N N . PRO A 1 286 ? -9.008 -4.123 -18.522 1.00 94.12 286 PRO A N 1
ATOM 2257 C CA . PRO A 1 286 ? -10.257 -3.583 -19.044 1.00 94.12 286 PRO A CA 1
ATOM 2258 C C . PRO A 1 286 ? -10.560 -2.201 -18.454 1.00 94.12 286 PRO A C 1
ATOM 2260 O O . PRO A 1 286 ? -10.116 -1.857 -17.358 1.00 94.12 286 PRO A O 1
ATOM 2263 N N . THR A 1 287 ? -11.427 -1.439 -19.125 1.00 92.94 287 THR A N 1
ATOM 2264 C CA . THR A 1 287 ? -11.855 -0.098 -18.684 1.00 92.94 287 THR A CA 1
ATOM 2265 C C . THR A 1 287 ? -12.506 -0.077 -17.299 1.00 92.94 287 THR A C 1
ATOM 2267 O O . THR A 1 287 ? -12.409 0.929 -16.604 1.00 92.94 287 THR A O 1
ATOM 2270 N N . SER A 1 288 ? -13.106 -1.186 -16.851 1.00 92.62 288 SER A N 1
ATOM 2271 C CA . SER A 1 288 ? -13.670 -1.341 -15.499 1.00 92.62 288 SER A CA 1
ATOM 2272 C C . SER A 1 288 ? -12.626 -1.311 -14.376 1.00 92.62 288 SER A C 1
ATOM 2274 O O . SER A 1 288 ? -12.974 -1.075 -13.219 1.00 92.62 288 SER A O 1
ATOM 2276 N N . SER A 1 289 ? -11.361 -1.572 -14.708 1.00 94.44 289 SER A N 1
ATOM 2277 C CA . SER A 1 289 ? -10.226 -1.559 -13.780 1.00 94.44 289 SER A CA 1
ATOM 2278 C C . SER A 1 289 ? -9.403 -0.271 -13.877 1.00 94.44 289 SER A C 1
ATOM 2280 O O . SER A 1 289 ? -8.498 -0.069 -13.070 1.00 94.44 289 SER A O 1
ATOM 2282 N N . LEU A 1 290 ? -9.705 0.604 -14.843 1.00 95.38 290 LEU A N 1
ATOM 2283 C CA . LEU A 1 290 ? -9.001 1.870 -15.033 1.00 95.38 290 LEU A CA 1
ATOM 2284 C C . LEU A 1 290 ? -9.538 2.950 -14.090 1.00 95.38 290 LEU A C 1
ATOM 2286 O O . LEU A 1 290 ? -10.714 2.974 -13.728 1.00 95.38 290 LEU A O 1
ATOM 2290 N N . PHE A 1 291 ? -8.659 3.871 -13.714 1.00 96.31 291 PHE A N 1
ATOM 2291 C CA . PHE A 1 291 ? -8.941 4.988 -12.818 1.00 96.31 291 PHE A CA 1
ATOM 2292 C C . PHE A 1 291 ? -8.231 6.258 -13.317 1.00 96.31 291 PHE A C 1
ATOM 2294 O O . PHE A 1 291 ? -7.290 6.171 -14.113 1.00 96.31 291 PHE A O 1
ATOM 2301 N N . PRO A 1 292 ? -8.650 7.454 -12.866 1.00 96.31 292 PRO A N 1
ATOM 2302 C CA . PRO A 1 292 ? -7.981 8.701 -13.228 1.00 96.31 292 PRO A CA 1
ATOM 2303 C C . PRO A 1 292 ? -6.499 8.687 -12.828 1.00 96.31 292 PRO A C 1
ATOM 2305 O O . PRO A 1 292 ? -6.170 8.462 -11.668 1.00 96.31 292 PRO A O 1
ATOM 2308 N N . GLY A 1 293 ? -5.601 8.939 -13.783 1.00 94.00 293 GLY A N 1
ATOM 2309 C CA . GLY A 1 293 ? -4.151 8.910 -13.548 1.00 94.00 293 GLY A CA 1
ATOM 2310 C C . GLY A 1 293 ? -3.491 7.537 -13.719 1.00 94.00 293 GLY A C 1
ATOM 2311 O O . GLY A 1 293 ? -2.293 7.421 -13.459 1.00 94.00 293 GLY A O 1
ATOM 2312 N N . PHE A 1 294 ? -4.226 6.523 -14.195 1.00 96.06 294 PHE A N 1
ATOM 2313 C CA . PHE A 1 294 ? -3.687 5.198 -14.523 1.00 96.06 294 PHE A CA 1
ATOM 2314 C C . PHE A 1 294 ? -2.425 5.269 -15.391 1.00 96.06 294 PHE A C 1
ATOM 2316 O O . PHE A 1 294 ? -1.413 4.670 -15.031 1.00 96.06 294 PHE A O 1
ATOM 2323 N N . ASP A 1 295 ? -2.454 6.051 -16.476 1.00 95.81 295 ASP A N 1
ATOM 2324 C CA . ASP A 1 295 ? -1.345 6.135 -17.435 1.00 95.81 295 ASP A CA 1
ATOM 2325 C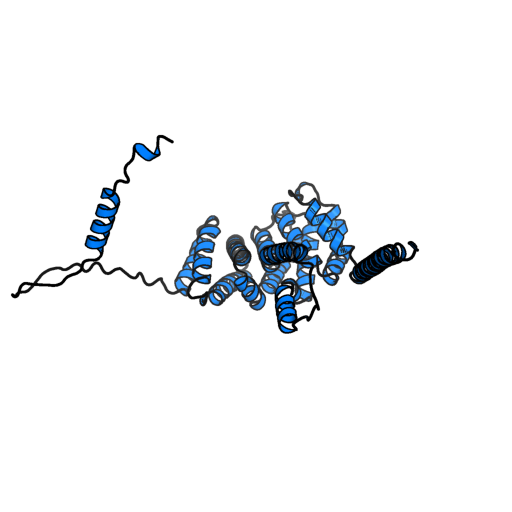 C . ASP A 1 295 ? -0.030 6.568 -16.771 1.00 95.81 295 ASP A C 1
ATOM 2327 O O . ASP A 1 295 ? 1.031 6.030 -17.082 1.00 95.81 295 ASP A O 1
ATOM 2331 N N . ASN A 1 296 ? -0.090 7.481 -15.794 1.00 95.69 296 ASN A N 1
ATOM 2332 C CA . ASN A 1 296 ? 1.090 7.957 -15.068 1.00 95.69 296 ASN A CA 1
ATOM 2333 C C . ASN A 1 296 ? 1.710 6.852 -14.203 1.00 95.69 296 ASN A C 1
ATOM 2335 O O . ASN A 1 296 ? 2.934 6.692 -14.173 1.00 95.69 296 ASN A O 1
ATOM 2339 N N . ILE A 1 297 ? 0.871 6.084 -13.502 1.00 96.12 297 ILE A N 1
ATOM 2340 C CA . ILE A 1 297 ? 1.323 4.976 -12.653 1.00 96.12 297 ILE A CA 1
ATOM 2341 C C . ILE A 1 297 ? 1.854 3.836 -13.525 1.00 96.12 297 ILE A C 1
ATOM 2343 O O . ILE A 1 297 ? 2.954 3.343 -13.280 1.00 96.12 297 ILE A O 1
ATOM 2347 N N . ALA A 1 298 ? 1.124 3.465 -14.579 1.00 96.88 298 ALA A N 1
ATOM 2348 C CA . ALA A 1 298 ? 1.524 2.414 -15.507 1.00 96.88 298 ALA A CA 1
ATOM 2349 C C . ALA A 1 298 ? 2.853 2.745 -16.199 1.00 96.88 298 ALA A C 1
ATOM 2351 O O . ALA A 1 298 ? 3.772 1.927 -16.183 1.00 96.88 298 ALA A O 1
ATOM 2352 N N . ALA A 1 299 ? 3.002 3.966 -16.724 1.00 96.06 299 ALA A N 1
ATOM 2353 C CA . ALA A 1 299 ? 4.255 4.426 -17.318 1.00 96.06 299 ALA A CA 1
ATOM 2354 C C . ALA A 1 299 ? 5.412 4.405 -16.310 1.00 96.06 299 ALA A C 1
ATOM 2356 O O . ALA A 1 299 ? 6.536 4.079 -16.679 1.00 96.06 299 ALA A O 1
ATOM 2357 N N . THR A 1 300 ? 5.148 4.718 -15.039 1.00 95.25 300 THR A N 1
ATOM 2358 C CA . THR A 1 300 ? 6.159 4.670 -13.974 1.00 95.25 300 THR A CA 1
ATOM 2359 C C . THR A 1 300 ? 6.614 3.248 -13.669 1.00 95.25 300 THR A C 1
ATOM 2361 O O . THR A 1 300 ? 7.814 2.999 -13.637 1.00 95.25 300 THR A O 1
ATOM 2364 N N . ILE A 1 301 ? 5.685 2.301 -13.531 1.00 95.94 301 ILE A N 1
ATOM 2365 C CA . ILE A 1 301 ? 6.020 0.884 -13.331 1.00 95.94 301 ILE A CA 1
ATOM 2366 C C . ILE A 1 301 ? 6.809 0.344 -14.529 1.00 95.94 301 ILE A C 1
ATOM 2368 O O . ILE A 1 301 ? 7.850 -0.281 -14.347 1.00 95.94 301 ILE A O 1
ATOM 2372 N N . ILE A 1 302 ? 6.344 0.607 -15.756 1.00 95.44 302 ILE A N 1
ATOM 2373 C CA . ILE A 1 302 ? 7.025 0.158 -16.979 1.00 95.44 302 ILE A CA 1
ATOM 2374 C C . ILE A 1 302 ? 8.432 0.753 -17.051 1.00 95.44 302 ILE A C 1
ATOM 2376 O O . ILE A 1 302 ? 9.378 0.034 -17.356 1.00 95.44 302 ILE A O 1
ATOM 2380 N N . ARG A 1 303 ? 8.591 2.039 -16.716 1.00 92.94 303 ARG A N 1
ATOM 2381 C CA . ARG A 1 303 ? 9.902 2.686 -16.639 1.00 92.94 303 ARG A CA 1
ATOM 2382 C C . ARG A 1 303 ? 10.824 1.964 -15.655 1.00 92.94 303 ARG A C 1
ATOM 2384 O O . ARG A 1 303 ? 11.914 1.592 -16.062 1.00 92.94 303 ARG A O 1
ATOM 2391 N N . HIS A 1 304 ? 10.376 1.678 -14.430 1.00 93.38 304 HIS A N 1
ATOM 2392 C CA . HIS A 1 304 ? 11.189 0.940 -13.453 1.00 93.38 304 HIS A CA 1
ATOM 2393 C C . HIS A 1 304 ? 11.626 -0.447 -13.953 1.00 93.38 304 HIS A C 1
ATOM 2395 O O . HIS A 1 304 ? 12.719 -0.904 -13.636 1.00 93.38 304 HIS A O 1
ATOM 2401 N N . VAL A 1 305 ? 10.771 -1.130 -14.722 1.00 93.56 305 VAL A N 1
ATOM 2402 C CA . VAL A 1 305 ? 11.089 -2.442 -15.309 1.00 93.56 305 VAL A CA 1
ATOM 2403 C C . VAL A 1 305 ? 12.129 -2.329 -16.427 1.00 93.56 305 VAL A C 1
ATOM 2405 O O . VAL A 1 305 ? 12.964 -3.218 -16.572 1.00 93.56 305 VAL A O 1
ATOM 2408 N N . LEU A 1 306 ? 12.081 -1.258 -17.223 1.00 89.56 306 LEU A N 1
ATOM 2409 C CA . LEU A 1 306 ? 13.005 -1.030 -18.338 1.00 89.56 306 LEU A CA 1
ATOM 2410 C C . LEU A 1 306 ? 14.341 -0.414 -17.901 1.00 89.56 306 LEU A C 1
ATOM 2412 O O . LEU A 1 306 ? 15.347 -0.591 -18.587 1.00 89.56 306 LEU A O 1
ATOM 2416 N N . GLU A 1 307 ? 14.358 0.320 -16.791 1.00 85.50 307 GLU A N 1
ATOM 2417 C CA . GLU A 1 307 ? 15.557 0.933 -16.226 1.00 85.50 307 GLU A CA 1
ATOM 2418 C C . GLU A 1 307 ? 16.425 -0.126 -15.535 1.00 85.50 307 GLU A C 1
ATOM 2420 O O . GLU A 1 307 ? 16.281 -0.434 -14.350 1.00 85.50 307 GLU A O 1
ATOM 2425 N N . ASP A 1 308 ? 17.358 -0.688 -16.299 1.00 80.62 308 ASP A N 1
ATOM 2426 C CA . ASP A 1 308 ? 18.481 -1.440 -15.750 1.00 80.62 308 ASP A CA 1
ATOM 2427 C C . ASP A 1 308 ? 19.472 -0.475 -15.052 1.00 80.62 308 ASP A C 1
ATOM 2429 O O . ASP A 1 308 ? 19.980 0.451 -15.700 1.00 80.62 308 ASP A O 1
ATOM 2433 N N . PRO A 1 309 ? 19.787 -0.665 -13.753 1.00 77.12 309 PRO A N 1
ATOM 2434 C CA . PRO A 1 309 ? 20.651 0.240 -12.996 1.00 77.12 309 PRO A CA 1
ATOM 2435 C C . PRO A 1 309 ? 22.046 0.412 -13.598 1.00 77.12 309 PRO A C 1
ATOM 2437 O O . PRO A 1 309 ? 22.608 1.505 -13.526 1.00 77.12 309 PRO A O 1
ATOM 2440 N N . GLN A 1 310 ? 22.612 -0.641 -14.200 1.00 76.81 310 GLN A N 1
ATOM 2441 C CA . GLN A 1 310 ? 23.942 -0.567 -14.812 1.00 76.81 310 GLN A CA 1
ATOM 2442 C C . GLN A 1 310 ? 23.915 0.307 -16.065 1.00 76.81 310 GLN A C 1
ATOM 2444 O O . GLN A 1 310 ? 24.773 1.172 -16.241 1.00 76.81 310 GLN A O 1
ATOM 2449 N N . THR A 1 311 ? 22.899 0.121 -16.904 1.00 79.88 311 THR A N 1
ATOM 2450 C CA . THR A 1 311 ? 22.675 0.930 -18.105 1.00 79.88 311 THR A CA 1
ATOM 2451 C C . THR A 1 311 ? 22.439 2.398 -17.747 1.00 79.88 311 THR A C 1
ATOM 2453 O O . THR A 1 311 ? 23.042 3.283 -18.356 1.00 79.88 311 THR A O 1
ATOM 2456 N N . LEU A 1 312 ? 21.624 2.672 -16.720 1.00 80.50 312 LEU A N 1
ATOM 2457 C CA . LEU A 1 312 ? 21.371 4.031 -16.235 1.00 80.50 312 LEU A CA 1
ATOM 2458 C C . LEU A 1 312 ? 22.656 4.690 -15.721 1.00 80.50 312 LEU A C 1
ATOM 2460 O O . LEU A 1 312 ? 22.969 5.814 -16.112 1.00 80.50 312 LEU A O 1
ATOM 2464 N N . GLN A 1 313 ? 23.428 3.982 -14.891 1.00 82.25 313 GLN A N 1
ATOM 2465 C CA . GLN A 1 313 ? 24.693 4.489 -14.364 1.00 82.25 313 GLN A CA 1
ATOM 2466 C C . GLN A 1 313 ? 25.668 4.827 -15.497 1.00 82.25 313 GLN A C 1
ATOM 2468 O O . GLN A 1 313 ? 26.250 5.910 -15.504 1.00 82.25 313 GLN A O 1
ATOM 2473 N N . GLN A 1 314 ? 25.822 3.940 -16.482 1.00 83.38 314 GLN A N 1
ATOM 2474 C CA . GLN A 1 314 ? 26.702 4.179 -17.628 1.00 83.38 314 GLN A CA 1
ATOM 2475 C C . GLN A 1 314 ? 26.252 5.381 -18.464 1.00 83.38 314 GLN A C 1
ATOM 2477 O O . GLN A 1 314 ? 27.087 6.200 -18.855 1.00 83.38 314 GLN A O 1
ATOM 2482 N N . ALA A 1 315 ? 24.945 5.522 -18.704 1.00 85.19 315 ALA A N 1
ATOM 2483 C CA . ALA A 1 315 ? 24.388 6.668 -19.412 1.00 85.19 315 ALA A CA 1
ATOM 2484 C C . ALA A 1 315 ? 24.663 7.976 -18.652 1.00 85.19 315 ALA A C 1
ATOM 2486 O O . ALA A 1 315 ? 25.200 8.920 -19.234 1.00 85.19 315 ALA A O 1
ATOM 2487 N N . MET A 1 316 ? 24.401 8.009 -17.341 1.00 86.38 316 MET A N 1
ATOM 2488 C CA . MET A 1 316 ? 24.681 9.170 -16.488 1.00 86.38 316 MET A CA 1
ATOM 2489 C C . MET A 1 316 ? 26.171 9.520 -16.459 1.00 86.38 316 MET A C 1
ATOM 2491 O O . MET A 1 316 ? 26.537 10.678 -16.647 1.00 86.38 316 MET A O 1
ATOM 2495 N N . GLU A 1 317 ? 27.051 8.533 -16.274 1.00 89.12 317 GLU A N 1
ATOM 2496 C CA . GLU A 1 317 ? 28.498 8.753 -16.304 1.00 89.12 317 GLU A CA 1
ATOM 2497 C C . GLU A 1 317 ? 28.963 9.308 -17.653 1.00 89.12 317 GLU A C 1
ATOM 2499 O O . GLU A 1 317 ? 29.843 10.171 -17.693 1.00 89.12 317 GLU A O 1
ATOM 2504 N N . SER A 1 318 ? 28.392 8.824 -18.758 1.00 86.50 318 SER A N 1
ATOM 2505 C CA . SER A 1 318 ? 28.725 9.313 -20.096 1.00 86.50 318 SER A CA 1
ATOM 2506 C C . SER A 1 318 ? 28.286 10.763 -20.306 1.00 86.50 318 SER A C 1
ATOM 2508 O O . SER A 1 318 ? 29.070 11.553 -20.832 1.00 86.50 318 SER A O 1
ATOM 2510 N N . GLU A 1 319 ? 27.105 11.144 -19.810 1.00 90.56 319 GLU A N 1
ATOM 2511 C CA . GLU A 1 319 ? 26.577 12.509 -19.907 1.00 90.56 319 GLU A CA 1
ATOM 2512 C C . GLU A 1 319 ? 27.382 13.488 -19.043 1.00 90.56 319 GLU A C 1
ATOM 2514 O O . GLU A 1 319 ? 27.726 14.582 -19.492 1.00 90.56 319 GLU A O 1
ATOM 2519 N N . ILE A 1 320 ? 27.769 13.078 -17.829 1.00 91.56 320 ILE A N 1
ATOM 2520 C CA . ILE A 1 320 ? 28.640 13.872 -16.951 1.00 91.56 320 ILE A CA 1
ATOM 2521 C C . ILE A 1 320 ? 30.008 14.076 -17.608 1.00 91.56 320 ILE A C 1
ATOM 2523 O O . ILE A 1 320 ? 30.502 15.204 -17.669 1.00 91.56 320 ILE A O 1
ATOM 2527 N N . LYS A 1 321 ? 30.621 13.005 -18.135 1.00 91.06 321 LYS A N 1
ATOM 2528 C CA . LYS A 1 321 ? 31.909 13.088 -18.845 1.00 91.06 321 LYS A CA 1
ATOM 2529 C C . LYS A 1 321 ? 31.803 14.010 -20.058 1.00 91.06 321 LYS A C 1
ATOM 2531 O O . LYS A 1 321 ? 32.658 14.875 -20.237 1.00 91.06 321 LYS A O 1
ATOM 2536 N N . HIS A 1 322 ? 30.753 13.857 -20.860 1.00 90.38 322 HIS A N 1
ATOM 2537 C CA . HIS A 1 322 ? 30.504 14.695 -22.027 1.00 90.38 322 HIS A CA 1
ATOM 2538 C C . HIS A 1 322 ? 30.325 16.171 -21.641 1.00 90.38 322 HIS A C 1
ATOM 2540 O O . HIS A 1 322 ? 30.990 17.038 -22.208 1.00 90.38 322 HIS A O 1
ATOM 2546 N N . SER A 1 323 ? 29.508 16.460 -20.627 1.00 89.12 323 SER A N 1
ATOM 2547 C CA . SER A 1 323 ? 29.277 17.814 -20.116 1.00 89.12 323 SER A CA 1
ATOM 2548 C C . SER A 1 323 ? 30.548 18.459 -19.556 1.00 89.12 323 SER A C 1
ATOM 2550 O O . SER A 1 323 ? 30.818 19.625 -19.843 1.00 89.12 323 SER A O 1
ATOM 2552 N N . LEU A 1 324 ? 31.375 17.705 -18.823 1.00 89.38 324 LEU A N 1
ATOM 2553 C CA . LEU A 1 324 ? 32.656 18.189 -18.299 1.00 89.38 324 LEU A CA 1
ATOM 2554 C C . LEU A 1 324 ? 33.640 18.526 -19.426 1.00 89.38 324 LEU A C 1
ATOM 2556 O O . LEU A 1 324 ? 34.266 19.585 -19.402 1.00 89.38 324 LEU A O 1
ATOM 2560 N N . VAL A 1 325 ? 33.746 17.660 -20.439 1.00 87.31 325 VAL A N 1
ATOM 2561 C CA . VAL A 1 325 ? 34.574 17.920 -21.628 1.00 87.31 325 VAL A CA 1
ATOM 2562 C C . VAL A 1 325 ? 34.053 19.141 -22.392 1.00 87.31 325 VAL A C 1
ATOM 2564 O O . VAL A 1 325 ? 34.835 20.008 -22.783 1.00 87.31 325 VAL A O 1
ATOM 2567 N N . ALA A 1 326 ? 32.735 19.260 -22.566 1.00 83.25 326 ALA A N 1
ATOM 2568 C CA . ALA A 1 326 ? 32.118 20.406 -23.223 1.00 83.25 326 ALA A CA 1
ATOM 2569 C C . ALA A 1 326 ? 32.356 21.720 -22.455 1.00 83.25 326 ALA A C 1
ATOM 2571 O O . ALA A 1 326 ? 32.593 22.750 -23.084 1.00 83.25 326 ALA A O 1
ATOM 2572 N N . ALA A 1 327 ? 32.329 21.701 -21.120 1.00 81.75 327 ALA A N 1
ATOM 2573 C CA . ALA A 1 327 ? 32.632 22.861 -20.281 1.00 81.75 327 ALA A CA 1
ATOM 2574 C C . ALA A 1 327 ? 34.122 23.246 -20.336 1.00 81.75 327 ALA A C 1
ATOM 2576 O O . ALA A 1 327 ? 34.450 24.419 -20.518 1.00 81.75 327 ALA A O 1
ATOM 2577 N N . ALA A 1 328 ? 35.030 22.266 -20.270 1.00 76.31 328 ALA A N 1
ATOM 2578 C CA . ALA A 1 328 ? 36.470 22.497 -20.393 1.00 76.31 328 ALA A CA 1
ATOM 2579 C C . ALA A 1 328 ? 36.847 23.110 -21.757 1.00 76.31 328 ALA A C 1
ATOM 2581 O O . ALA A 1 328 ? 37.649 24.044 -21.826 1.00 76.31 328 ALA A O 1
ATOM 2582 N N . ASN A 1 329 ? 36.209 22.651 -22.839 1.00 74.12 329 ASN A N 1
ATOM 2583 C CA . ASN A 1 329 ? 36.430 23.193 -24.181 1.00 74.12 329 ASN A CA 1
ATOM 2584 C C . ASN A 1 329 ? 35.951 24.648 -24.332 1.00 74.12 329 ASN A C 1
ATOM 2586 O O . ASN A 1 329 ? 36.576 25.413 -25.067 1.00 74.12 329 ASN A O 1
ATOM 2590 N N . ARG A 1 330 ? 34.891 25.065 -23.623 1.00 70.56 330 ARG A N 1
ATOM 2591 C CA . ARG A 1 330 ? 34.438 26.471 -23.621 1.00 70.56 330 ARG A CA 1
ATOM 2592 C C . ARG A 1 330 ? 35.456 27.390 -22.942 1.00 70.56 330 ARG A C 1
ATOM 2594 O O . ARG A 1 330 ? 35.819 28.412 -23.518 1.00 70.56 330 ARG A O 1
ATOM 2601 N N . HIS A 1 331 ? 35.996 26.988 -21.791 1.00 60.69 331 HIS A N 1
ATOM 2602 C CA . HIS A 1 331 ? 37.034 27.759 -21.094 1.00 60.69 331 HIS A CA 1
ATOM 2603 C C . HIS A 1 331 ? 38.350 27.856 -21.881 1.00 60.69 331 HIS A C 1
ATOM 2605 O O . HIS A 1 331 ? 39.028 28.883 -21.833 1.00 60.69 331 HIS A O 1
ATOM 2611 N N . SER A 1 332 ? 38.702 26.827 -22.659 1.00 58.09 332 SER A N 1
ATOM 2612 C CA . SER A 1 332 ? 39.894 26.871 -23.515 1.00 58.09 332 SER A CA 1
ATOM 2613 C C . SER A 1 332 ? 39.765 27.847 -24.696 1.00 58.09 332 SER A C 1
ATOM 2615 O O . SER A 1 332 ? 40.787 28.350 -25.165 1.00 58.09 332 SER A O 1
ATOM 2617 N N . MET A 1 333 ? 38.551 28.136 -25.185 1.00 54.59 333 MET A N 1
ATOM 2618 C CA . MET A 1 333 ? 38.341 29.112 -26.267 1.00 54.59 333 MET A CA 1
ATOM 2619 C C . MET A 1 333 ? 38.372 30.568 -25.776 1.00 54.59 333 MET A C 1
ATOM 2621 O O . MET A 1 333 ? 38.918 31.422 -26.473 1.00 54.59 333 MET A O 1
ATOM 2625 N N . GLU A 1 334 ? 37.879 30.858 -24.568 1.00 52.03 334 GLU A N 1
ATOM 2626 C CA . GLU A 1 334 ? 37.984 32.198 -23.959 1.00 52.03 334 GLU A CA 1
ATOM 2627 C C . GLU A 1 334 ? 39.433 32.580 -23.624 1.00 52.03 334 GLU A C 1
ATOM 2629 O O . GLU A 1 334 ? 39.846 33.713 -23.874 1.00 52.03 334 GLU A O 1
ATOM 2634 N N . GLY A 1 335 ? 40.248 31.627 -23.157 1.00 51.44 335 GLY A N 1
ATOM 2635 C CA . GLY A 1 335 ? 41.675 31.861 -22.907 1.00 51.44 335 GLY A CA 1
ATOM 2636 C C . GLY A 1 335 ? 42.506 32.128 -24.173 1.00 51.44 335 GLY A C 1
ATOM 2637 O O . GLY A 1 335 ? 43.524 32.814 -24.106 1.00 51.44 335 GLY A O 1
ATOM 2638 N N . SER A 1 336 ? 42.072 31.638 -25.341 1.00 49.31 336 SER A N 1
ATOM 2639 C CA . SER A 1 336 ? 42.794 31.827 -26.610 1.00 49.31 336 SER A CA 1
ATOM 2640 C C . SER A 1 336 ? 42.487 33.162 -27.297 1.00 49.31 336 SER A C 1
ATOM 2642 O O . SER A 1 336 ? 43.304 33.632 -28.088 1.00 49.31 336 SER A O 1
ATOM 2644 N N . LEU A 1 337 ? 41.346 33.800 -27.009 1.00 48.84 337 LEU A N 1
ATOM 2645 C CA . LEU A 1 337 ? 40.980 35.091 -27.614 1.00 48.84 337 LEU A CA 1
ATOM 2646 C C . LEU A 1 337 ? 41.757 36.270 -27.006 1.00 48.84 337 LEU A C 1
ATOM 2648 O O . LEU A 1 337 ? 41.921 37.294 -27.664 1.00 48.84 337 LEU A O 1
ATOM 2652 N N . HIS A 1 338 ? 42.311 36.119 -25.799 1.00 48.44 338 HIS A N 1
ATOM 2653 C CA . HIS A 1 338 ? 43.183 37.126 -25.182 1.00 48.44 338 HIS A CA 1
ATOM 2654 C C . HIS A 1 338 ? 44.649 37.077 -25.642 1.00 48.44 338 HIS A C 1
ATOM 2656 O O . HIS A 1 338 ? 45.418 37.973 -25.305 1.00 48.44 338 HIS A O 1
ATOM 2662 N N . ALA A 1 339 ? 45.044 36.084 -26.446 1.00 51.19 339 ALA A N 1
ATOM 2663 C CA . ALA A 1 339 ? 46.424 35.929 -26.911 1.00 51.19 339 ALA A CA 1
ATOM 2664 C C . ALA A 1 339 ? 46.696 36.486 -28.328 1.00 51.19 339 ALA A C 1
ATOM 2666 O O . ALA A 1 339 ? 47.821 36.368 -28.805 1.00 51.19 339 ALA A O 1
ATOM 2667 N N . ILE A 1 340 ? 45.705 37.081 -29.013 1.00 50.31 340 ILE A N 1
ATOM 2668 C CA . ILE A 1 340 ? 45.845 37.544 -30.417 1.00 50.31 340 ILE A CA 1
ATOM 2669 C C . ILE A 1 340 ? 45.882 39.083 -30.554 1.00 50.31 340 ILE A C 1
ATOM 2671 O O . ILE A 1 340 ? 46.061 39.609 -31.647 1.00 50.31 340 ILE A O 1
ATOM 2675 N N . SER A 1 341 ? 45.804 39.846 -29.465 1.00 49.94 341 SER A N 1
ATOM 2676 C CA . SER A 1 341 ? 46.006 41.301 -29.511 1.00 49.94 341 SER A CA 1
ATOM 2677 C C . SER A 1 341 ? 47.432 41.682 -29.108 1.00 49.94 341 SER A C 1
ATOM 2679 O O . SER A 1 341 ? 47.668 42.010 -27.946 1.00 49.94 341 SER A O 1
ATOM 2681 N N . PHE A 1 342 ? 48.356 41.650 -30.070 1.00 42.34 342 PHE A N 1
ATOM 2682 C CA . PHE A 1 342 ? 49.585 42.450 -30.066 1.00 42.34 342 PHE A CA 1
ATOM 2683 C C . PHE A 1 342 ? 49.878 42.985 -31.463 1.00 42.34 342 PHE A C 1
ATOM 2685 O O . PHE A 1 342 ? 49.795 42.188 -32.426 1.00 42.34 342 PHE A O 1
#

Organism: Hevea brasiliensis (NCBI:txid3981)